Protein AF-A0A7J9VXC9-F1 (afdb_monomer_lite)

pLDDT: mean 78.79, std 15.92, range [21.78, 96.75]

Secondary structure (DSSP, 8-state):
---------------TT---HHHHHHHHHHHHTT--HHHHHHHHTS-HHHHHHHHTTSS-GGGS-HHHHHHHHHHHHHTT--HHHHHHHHHHHHHHHHHHHHH-PPPGGGTTT------SS---SS----HHHHHHHHHHHHHHHHHS-TTTSHHHHHHHHHHHTT---HHHHHHHHHHHHHHHHHHTT--SHHHHHHHHHHHHHHHHHT--HHHHHHHHHHS-SHHHHHHHHHHHHHHTTSS-S--SSSTHHHHS-GGGS--HHHHHHHHTT--TT-TTHHHHHHHHHHHHHH-TTHHHH-HHHHHHHHTTT-

Structure (mmCIF, N/CA/C/O backbone):
data_AF-A0A7J9VXC9-F1
#
_entry.id   AF-A0A7J9VXC9-F1
#
loop_
_atom_site.group_PDB
_atom_site.id
_atom_site.type_symbol
_atom_site.label_atom_id
_atom_site.label_alt_id
_atom_site.label_comp_id
_atom_site.label_asym_id
_atom_site.label_entity_id
_atom_site.label_seq_id
_atom_site.pdbx_PDB_ins_code
_atom_site.Cartn_x
_atom_site.Cartn_y
_atom_site.Cartn_z
_atom_site.occupancy
_atom_site.B_iso_or_equiv
_atom_site.auth_seq_id
_atom_site.auth_comp_id
_atom_site.auth_asym_id
_atom_site.auth_atom_id
_atom_site.pdbx_PDB_model_num
ATOM 1 N N . MET A 1 1 ? -21.809 47.691 8.721 1.00 35.91 1 MET A N 1
ATOM 2 C CA . MET A 1 1 ? -21.292 46.811 7.649 1.00 35.91 1 MET A CA 1
ATOM 3 C C . MET A 1 1 ? -20.543 45.670 8.315 1.00 35.91 1 MET A C 1
ATOM 5 O O . MET A 1 1 ? -19.487 45.902 8.884 1.00 35.91 1 MET A O 1
ATOM 9 N N . VAL A 1 2 ? -21.154 44.486 8.380 1.00 30.91 2 VAL A N 1
ATOM 10 C CA . VAL A 1 2 ? -20.629 43.333 9.128 1.00 30.91 2 VAL A CA 1
ATOM 11 C C . VAL A 1 2 ? -19.841 42.442 8.172 1.00 30.91 2 VAL A C 1
ATOM 13 O O . VAL A 1 2 ? -20.374 41.989 7.162 1.00 30.91 2 VAL A O 1
ATOM 16 N N . GLY A 1 3 ? -18.563 42.232 8.490 1.00 27.02 3 GLY A N 1
ATOM 17 C CA . GLY A 1 3 ? -17.642 41.385 7.741 1.00 27.02 3 GLY A CA 1
ATOM 18 C C . GLY A 1 3 ? -18.038 39.911 7.803 1.00 27.02 3 GLY A C 1
ATOM 19 O O . GLY A 1 3 ? -18.155 39.324 8.880 1.00 27.02 3 GLY A O 1
ATOM 20 N N . GLY A 1 4 ? -18.224 39.307 6.631 1.00 25.84 4 GLY A N 1
ATOM 21 C CA . GLY A 1 4 ? -18.454 37.876 6.486 1.00 25.84 4 GLY A CA 1
ATOM 22 C C . GLY A 1 4 ? -17.177 37.090 6.770 1.00 25.84 4 GLY A C 1
ATOM 23 O O . GLY A 1 4 ? -16.244 37.092 5.967 1.00 25.84 4 GLY A O 1
ATOM 24 N N . ARG A 1 5 ? -17.143 36.388 7.908 1.00 26.61 5 ARG A N 1
ATOM 25 C CA . ARG A 1 5 ? -16.144 35.353 8.201 1.00 26.61 5 ARG A CA 1
ATOM 26 C C . ARG A 1 5 ? -16.281 34.229 7.172 1.00 26.61 5 ARG A C 1
ATOM 28 O O . ARG A 1 5 ? -17.224 33.446 7.227 1.00 26.61 5 ARG A O 1
ATOM 35 N N . ARG A 1 6 ? -15.326 34.139 6.244 1.00 27.44 6 ARG A N 1
ATOM 36 C CA . ARG A 1 6 ? -15.117 32.945 5.418 1.00 27.44 6 ARG A CA 1
ATOM 37 C C . ARG A 1 6 ? -14.613 31.823 6.325 1.00 27.44 6 ARG A C 1
ATOM 39 O O . ARG A 1 6 ? -13.485 31.865 6.804 1.00 27.44 6 ARG A O 1
ATOM 46 N N . THR A 1 7 ? -15.460 30.836 6.579 1.00 24.72 7 THR A N 1
ATOM 47 C CA . THR A 1 7 ? -15.065 29.559 7.173 1.00 24.72 7 THR A CA 1
ATOM 48 C C . THR A 1 7 ? -14.138 28.817 6.202 1.00 24.72 7 THR A C 1
ATOM 50 O O . THR A 1 7 ? -14.499 28.645 5.035 1.00 24.72 7 THR A O 1
ATOM 53 N N . PRO A 1 8 ? -12.946 28.364 6.631 1.00 22.97 8 PRO A N 1
ATOM 54 C CA . PRO A 1 8 ? -12.087 27.560 5.779 1.00 22.97 8 PRO A CA 1
ATOM 55 C C . PRO A 1 8 ? -12.720 26.173 5.617 1.00 22.97 8 PRO A C 1
ATOM 57 O O . PRO A 1 8 ? -12.896 25.429 6.583 1.00 22.97 8 PRO A O 1
ATOM 60 N N . ARG A 1 9 ? -13.088 25.817 4.382 1.00 21.78 9 ARG A N 1
ATOM 61 C CA . ARG A 1 9 ? -13.409 24.432 4.022 1.00 21.78 9 ARG A CA 1
ATOM 62 C C . ARG A 1 9 ? -12.139 23.603 4.222 1.00 21.78 9 ARG A C 1
ATOM 64 O O . ARG A 1 9 ? -11.187 23.761 3.465 1.00 21.78 9 ARG A O 1
ATOM 71 N N . ARG A 1 10 ? -12.130 22.723 5.231 1.00 24.50 10 ARG A N 1
ATOM 72 C CA . ARG A 1 10 ? -11.155 21.626 5.335 1.00 24.50 10 ARG A CA 1
ATOM 73 C C . ARG A 1 10 ? -11.192 20.850 4.019 1.00 24.50 10 ARG A C 1
ATOM 75 O O . ARG A 1 10 ? -12.223 20.264 3.691 1.00 24.50 10 ARG A O 1
ATOM 82 N N . GLY A 1 11 ? -10.094 20.886 3.269 1.00 22.09 11 GLY A N 1
ATOM 83 C CA . GLY A 1 11 ? -9.906 20.050 2.092 1.00 22.09 11 GLY A CA 1
ATOM 84 C C . GLY A 1 11 ? -9.974 18.592 2.522 1.00 22.09 11 GLY A C 1
ATOM 85 O O . GLY A 1 11 ? -9.076 18.099 3.195 1.00 22.09 11 GLY A O 1
ATOM 86 N N . GLN A 1 12 ? -11.074 17.922 2.190 1.00 27.58 12 GLN A N 1
ATOM 87 C CA . GLN A 1 12 ? -11.138 16.470 2.226 1.00 27.58 12 GLN A CA 1
ATOM 88 C C . GLN A 1 12 ? -10.270 15.982 1.068 1.00 27.58 12 GLN A C 1
ATOM 90 O O . GLN A 1 12 ? -10.706 15.966 -0.083 1.00 27.58 12 GLN A O 1
ATOM 95 N N . SER A 1 13 ? -9.017 15.646 1.363 1.00 27.33 13 SER A N 1
ATOM 96 C CA . SER A 1 13 ? -8.205 14.794 0.505 1.00 27.33 13 SER A CA 1
ATOM 97 C C . SER A 1 13 ? -8.966 13.481 0.340 1.00 27.33 13 SER A C 1
ATOM 99 O O . SER A 1 13 ? -9.083 12.688 1.268 1.00 27.33 13 SER A O 1
ATOM 101 N N . SER A 1 14 ? -9.598 13.298 -0.819 1.00 28.42 14 SER A N 1
ATOM 102 C CA . SER A 1 14 ? -10.341 12.081 -1.132 1.00 28.42 14 SER A CA 1
ATOM 103 C C . SER A 1 14 ? -9.345 10.914 -1.190 1.00 28.42 14 SER A C 1
ATOM 105 O O . SER A 1 14 ? -8.475 10.923 -2.066 1.00 28.42 14 SER A O 1
ATOM 107 N N . PRO A 1 15 ? -9.421 9.916 -0.289 1.00 34.38 15 PRO A N 1
ATOM 108 C CA . PRO A 1 15 ? -8.483 8.805 -0.280 1.00 34.38 15 PRO A CA 1
ATOM 109 C C . PRO A 1 15 ? -8.937 7.794 -1.336 1.00 34.38 15 PRO A C 1
ATOM 111 O O . PRO A 1 15 ? -9.561 6.783 -1.034 1.00 34.38 15 PRO A O 1
ATOM 114 N N . ARG A 1 16 ? -8.678 8.082 -2.616 1.00 33.91 16 ARG A N 1
ATOM 115 C CA . ARG A 1 16 ? -9.171 7.289 -3.761 1.00 33.91 16 ARG A CA 1
ATOM 116 C C . ARG A 1 16 ? -8.550 5.886 -3.918 1.00 33.91 16 ARG A C 1
ATOM 118 O O . ARG A 1 16 ? -8.675 5.306 -4.988 1.00 33.91 16 ARG A O 1
ATOM 125 N N . CYS A 1 17 ? -7.892 5.314 -2.908 1.00 38.44 17 CYS A N 1
ATOM 126 C CA . CYS A 1 17 ? -7.308 3.965 -3.017 1.00 38.44 17 CYS A CA 1
ATOM 127 C C . CYS A 1 17 ? -6.955 3.329 -1.658 1.00 38.44 17 CYS A C 1
ATOM 129 O O . CYS A 1 17 ? -5.880 2.758 -1.493 1.00 38.44 17 CYS A O 1
ATOM 131 N N . LEU A 1 18 ? -7.824 3.466 -0.659 1.00 43.97 18 LEU A N 1
ATOM 132 C CA . LEU A 1 18 ? -7.649 2.847 0.658 1.00 43.97 18 LEU A CA 1
ATOM 133 C C . LEU A 1 18 ? -8.704 1.741 0.809 1.00 43.97 18 LEU A C 1
ATOM 135 O O . LEU A 1 18 ? -9.858 2.037 1.092 1.00 43.97 18 LEU A O 1
ATOM 139 N N . GLY A 1 19 ? -8.315 0.498 0.497 1.00 47.06 19 GLY A N 1
ATOM 140 C CA . GLY A 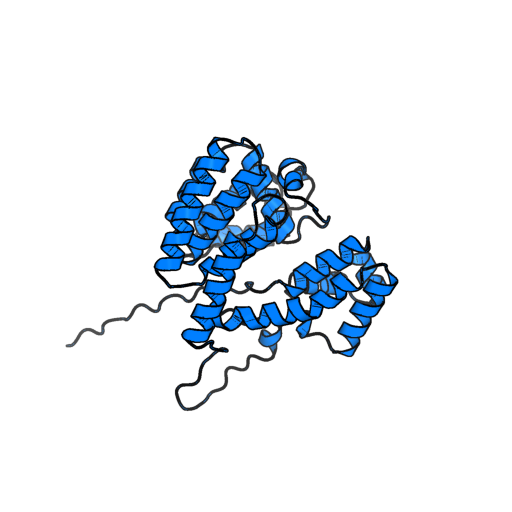1 19 ? -9.210 -0.671 0.398 1.00 47.06 19 GLY A CA 1
ATOM 141 C C . GLY A 1 19 ? -8.840 -1.594 -0.772 1.00 47.06 19 GLY A C 1
ATOM 142 O O . GLY A 1 19 ? 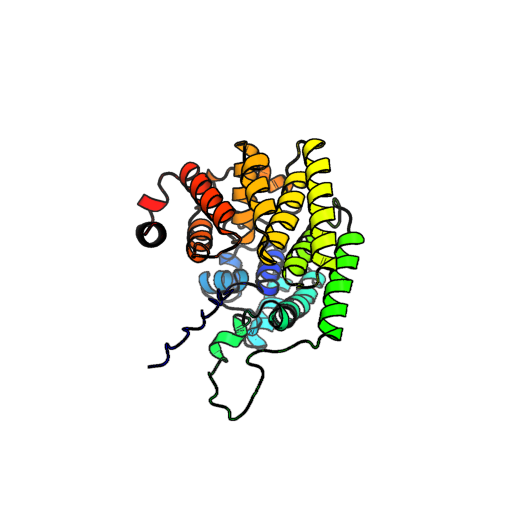-9.626 -1.770 -1.699 1.00 47.06 19 GLY A O 1
ATOM 143 N N . VAL A 1 20 ? -7.594 -2.086 -0.793 1.00 61.16 20 VAL A N 1
ATOM 144 C CA . VAL A 1 20 ? -7.038 -2.960 -1.854 1.00 61.16 20 VAL A CA 1
ATOM 145 C C . VAL A 1 20 ? -6.822 -4.378 -1.306 1.00 61.16 20 VAL A C 1
ATOM 147 O O . VAL A 1 20 ? -5.889 -5.067 -1.696 1.00 61.16 20 VAL A O 1
ATOM 150 N N . ILE A 1 21 ? -7.628 -4.818 -0.337 1.00 73.75 21 ILE A N 1
ATOM 151 C CA . ILE A 1 21 ? -7.390 -6.092 0.353 1.00 73.75 21 ILE A CA 1
ATOM 152 C C . ILE A 1 21 ? -7.759 -7.246 -0.582 1.00 73.75 21 ILE A C 1
ATOM 154 O O . ILE A 1 21 ? -6.957 -8.159 -0.775 1.00 73.75 21 ILE A O 1
ATOM 158 N N . SER A 1 22 ? -8.923 -7.172 -1.238 1.00 78.94 22 SER A N 1
ATOM 159 C CA . SER A 1 22 ? -9.372 -8.211 -2.177 1.00 78.94 22 SER A CA 1
ATOM 160 C C . SER A 1 22 ? -8.520 -8.299 -3.445 1.00 78.94 22 SER A C 1
ATOM 162 O O . SER A 1 22 ? -8.138 -9.396 -3.850 1.00 78.94 22 SER A O 1
ATOM 164 N N . GLY A 1 23 ? -8.171 -7.157 -4.047 1.00 77.62 23 GLY A N 1
ATOM 165 C CA . GLY A 1 23 ? -7.312 -7.102 -5.234 1.00 77.62 23 GLY A CA 1
ATOM 166 C C . GLY A 1 23 ? -5.906 -7.640 -4.961 1.00 77.62 23 GLY A C 1
ATOM 167 O O . GLY A 1 23 ? -5.394 -8.461 -5.722 1.00 77.62 23 GLY A O 1
ATOM 168 N N . PHE A 1 24 ? -5.313 -7.255 -3.827 1.00 75.00 24 PHE A N 1
ATOM 169 C CA . PHE A 1 24 ? -4.002 -7.759 -3.428 1.00 75.00 24 PHE A CA 1
ATOM 170 C C . PHE A 1 24 ? -4.032 -9.259 -3.117 1.00 75.00 24 PHE A C 1
ATOM 172 O O . PHE A 1 24 ? -3.151 -9.988 -3.564 1.00 75.00 24 PHE A O 1
ATOM 179 N N . LEU A 1 25 ? -5.057 -9.751 -2.415 1.00 81.81 25 LEU A N 1
ATOM 180 C CA . LEU A 1 25 ? -5.172 -11.183 -2.146 1.00 81.81 25 LEU A CA 1
ATOM 181 C C . LEU A 1 25 ? -5.349 -11.993 -3.438 1.00 81.81 25 LEU A C 1
ATOM 183 O O . LEU A 1 25 ? -4.715 -13.034 -3.583 1.00 81.81 25 LEU A O 1
ATOM 187 N N . LEU A 1 26 ? -6.130 -11.508 -4.409 1.00 84.62 26 LEU A N 1
ATOM 188 C CA . LEU A 1 26 ? -6.210 -12.151 -5.723 1.00 84.62 26 LEU A CA 1
ATOM 189 C C . LEU A 1 26 ? -4.840 -12.236 -6.403 1.00 84.62 26 LEU A C 1
ATOM 191 O O . LEU A 1 26 ? -4.498 -13.296 -6.925 1.00 84.62 26 LEU A O 1
ATOM 195 N N . LYS A 1 27 ? -4.054 -11.152 -6.372 1.00 80.75 27 LYS A N 1
ATOM 196 C CA . LYS A 1 27 ? -2.686 -11.151 -6.905 1.00 80.75 27 LYS A CA 1
ATOM 197 C C . LYS A 1 27 ? -1.861 -12.275 -6.269 1.00 80.75 27 LYS A C 1
ATOM 199 O O . LYS A 1 27 ? -1.273 -13.078 -6.989 1.00 80.75 27 LYS A O 1
ATOM 204 N N . LEU A 1 28 ? -1.892 -12.383 -4.938 1.00 78.19 28 LEU A N 1
ATOM 205 C CA . LEU A 1 28 ? -1.165 -13.422 -4.201 1.00 78.19 28 LEU A CA 1
ATOM 206 C C . LEU A 1 28 ? -1.629 -14.839 -4.560 1.00 78.19 28 LEU A C 1
ATOM 208 O O . LEU A 1 28 ? -0.795 -15.718 -4.749 1.00 78.19 28 LEU A O 1
ATOM 212 N N . ILE A 1 29 ? -2.942 -15.063 -4.680 1.00 84.00 29 ILE A N 1
ATOM 213 C CA . ILE A 1 29 ? -3.511 -16.365 -5.060 1.00 84.00 29 ILE A CA 1
ATOM 214 C C . ILE A 1 29 ? -3.103 -16.747 -6.488 1.00 84.00 29 ILE A C 1
ATOM 216 O O . ILE A 1 29 ? -2.757 -17.897 -6.750 1.00 84.00 29 ILE A O 1
ATOM 220 N N . ARG A 1 30 ? -3.144 -15.795 -7.430 1.00 90.31 30 ARG A N 1
ATOM 221 C CA . ARG A 1 30 ? -2.723 -16.036 -8.816 1.00 90.31 30 ARG A CA 1
ATOM 222 C C . ARG A 1 30 ? -1.254 -16.440 -8.862 1.00 90.31 30 ARG A C 1
ATOM 224 O O . ARG A 1 30 ? -0.894 -17.404 -9.533 1.00 90.31 30 ARG A O 1
ATOM 231 N N . GLU A 1 31 ? -0.404 -15.674 -8.195 1.00 81.00 31 GLU A N 1
ATOM 232 C CA . GLU A 1 31 ? 1.035 -15.884 -8.275 1.00 81.00 31 GLU A CA 1
ATOM 233 C C . GLU A 1 31 ? 1.480 -17.140 -7.515 1.00 81.00 31 GLU A C 1
ATOM 235 O O . GLU A 1 31 ? 2.388 -17.826 -7.982 1.00 81.00 31 GLU A O 1
ATOM 240 N N . SER A 1 32 ? 0.815 -17.510 -6.412 1.00 79.12 32 SER A N 1
ATOM 241 C CA . SER A 1 32 ? 1.070 -18.790 -5.733 1.00 79.12 32 SER A CA 1
ATOM 242 C C . SER A 1 32 ? 0.680 -20.000 -6.587 1.00 79.12 32 SER A C 1
ATOM 244 O O . SER A 1 32 ? 1.313 -21.047 -6.486 1.00 79.12 32 SER A O 1
ATOM 246 N N . ALA A 1 33 ? -0.288 -19.835 -7.494 1.00 85.38 33 ALA A N 1
ATOM 247 C CA . ALA A 1 33 ? -0.623 -20.810 -8.531 1.00 85.38 33 ALA A CA 1
ATOM 248 C C . ALA A 1 33 ? 0.346 -20.786 -9.738 1.00 85.38 33 ALA A C 1
ATOM 250 O O . ALA A 1 33 ? 0.105 -21.456 -10.741 1.00 85.38 33 ALA A O 1
ATOM 251 N N . GLY A 1 34 ? 1.426 -19.993 -9.693 1.00 79.44 34 GLY A N 1
ATOM 252 C CA . GLY A 1 34 ? 2.415 -19.893 -10.772 1.00 79.44 34 GLY A CA 1
ATOM 253 C C . GLY A 1 34 ? 1.902 -19.206 -12.044 1.00 79.44 34 GLY A C 1
ATOM 254 O O . GLY A 1 34 ? 2.504 -19.343 -13.109 1.00 79.44 34 GLY A O 1
ATOM 255 N N . LEU A 1 35 ? 0.785 -18.478 -11.966 1.00 82.69 35 LEU A N 1
ATOM 256 C CA . LEU A 1 35 ? 0.170 -17.827 -13.120 1.00 82.69 35 LEU A CA 1
ATOM 257 C C . LEU A 1 35 ? 0.671 -16.392 -13.294 1.00 82.69 35 LEU A C 1
ATOM 259 O O . LEU A 1 35 ? 0.701 -15.609 -12.347 1.00 82.69 35 LEU A O 1
ATOM 263 N N . THR A 1 36 ? 0.947 -15.991 -14.534 1.00 81.56 36 THR A N 1
ATOM 264 C CA . THR A 1 36 ? 1.096 -14.571 -14.896 1.00 81.56 36 THR A CA 1
ATOM 265 C C . THR A 1 36 ? -0.275 -13.921 -15.106 1.00 81.56 36 THR A C 1
ATOM 267 O O . THR A 1 36 ? -1.270 -14.615 -15.335 1.00 81.56 36 THR A O 1
ATOM 270 N N . GLN A 1 37 ? -0.350 -12.582 -15.085 1.00 76.44 37 GLN A N 1
ATOM 271 C CA . GLN A 1 37 ? -1.589 -11.866 -15.436 1.00 76.44 37 GLN A CA 1
ATOM 272 C C . GLN A 1 37 ? -2.086 -12.256 -16.837 1.00 76.44 37 GLN A C 1
ATOM 274 O O . GLN A 1 37 ? -3.278 -12.483 -17.018 1.00 76.44 37 GLN A O 1
ATOM 279 N N . ALA A 1 38 ? -1.171 -12.393 -17.806 1.00 74.88 38 ALA A N 1
ATOM 280 C CA . ALA A 1 38 ? -1.492 -12.803 -19.172 1.00 74.88 38 ALA A CA 1
ATOM 281 C C . ALA A 1 38 ? -2.062 -14.225 -19.236 1.00 74.88 38 ALA A C 1
ATOM 283 O O . ALA A 1 38 ? -3.047 -14.465 -19.928 1.00 74.88 38 ALA A O 1
ATOM 284 N N . ARG A 1 39 ? -1.489 -15.158 -18.466 1.00 82.81 39 ARG A N 1
ATOM 285 C CA . ARG A 1 39 ? -1.952 -16.546 -18.448 1.00 82.81 39 ARG A CA 1
ATOM 286 C C . ARG A 1 39 ? -3.323 -16.682 -17.790 1.00 82.81 39 ARG A C 1
ATOM 288 O O . ARG A 1 39 ? -4.183 -17.378 -18.315 1.00 82.81 39 ARG A O 1
ATOM 295 N N . LEU A 1 40 ? -3.559 -15.984 -16.677 1.00 87.25 40 LEU A N 1
ATOM 296 C CA . LEU A 1 40 ? -4.882 -15.959 -16.048 1.00 87.25 40 LEU A CA 1
ATOM 297 C C . LEU A 1 40 ? -5.930 -15.299 -16.962 1.00 87.25 40 LEU A C 1
ATOM 299 O O . LEU A 1 40 ? -7.062 -15.773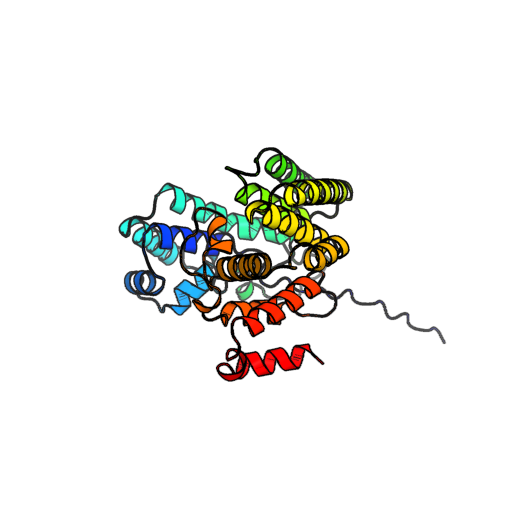 -17.034 1.00 87.25 40 LEU A O 1
ATOM 303 N N . ALA A 1 41 ? -5.550 -14.237 -17.676 1.00 83.88 41 ALA A N 1
ATOM 304 C CA . ALA A 1 41 ? -6.412 -13.565 -18.645 1.00 83.88 41 ALA A CA 1
ATOM 305 C C . ALA A 1 41 ? -6.839 -14.507 -19.785 1.00 83.88 41 ALA A C 1
ATOM 307 O O . ALA A 1 41 ? -8.019 -14.557 -20.115 1.00 83.88 41 ALA A O 1
ATOM 308 N N . GLU A 1 42 ? -5.911 -15.317 -20.306 1.00 89.50 42 GLU A N 1
ATOM 309 C CA . GLU A 1 42 ? -6.184 -16.358 -21.307 1.00 89.50 42 GLU A CA 1
ATOM 310 C C . GLU A 1 42 ? -7.171 -17.416 -20.785 1.00 89.50 42 GLU A C 1
ATOM 312 O O . GLU A 1 42 ? -8.164 -17.711 -21.445 1.00 89.50 42 GLU A O 1
ATOM 317 N N . HIS A 1 43 ? -6.968 -17.934 -19.567 1.00 91.56 43 HIS A N 1
ATOM 318 C CA . HIS A 1 43 ? -7.889 -18.901 -18.946 1.00 91.56 43 HIS A CA 1
ATOM 319 C C . HIS A 1 43 ? -9.300 -18.334 -18.717 1.00 91.56 43 HIS A C 1
ATOM 321 O O . HIS A 1 43 ? -10.299 -19.061 -18.747 1.00 91.56 43 HIS A O 1
ATOM 327 N N . LEU A 1 44 ? -9.393 -17.025 -18.484 1.00 90.38 44 LEU A N 1
ATOM 328 C CA . LEU A 1 44 ? -10.648 -16.322 -18.251 1.00 90.38 44 LEU A CA 1
ATOM 329 C C . LEU A 1 44 ? -11.228 -15.670 -19.506 1.00 90.38 44 LEU A C 1
ATOM 331 O O . LEU A 1 44 ? -12.329 -15.132 -19.421 1.00 90.38 44 LEU A O 1
ATOM 335 N N . ASP A 1 45 ? -10.580 -15.777 -20.665 1.00 90.88 45 ASP A N 1
ATOM 336 C CA . ASP A 1 45 ? -11.008 -15.117 -21.906 1.00 90.88 45 ASP A CA 1
ATOM 337 C C . ASP A 1 45 ? -11.325 -13.620 -21.688 1.00 90.88 45 ASP A C 1
ATOM 339 O O . ASP A 1 45 ? -12.398 -13.115 -22.018 1.00 90.88 45 ASP A O 1
ATOM 343 N N . VAL A 1 46 ? -10.407 -12.917 -21.017 1.00 88.31 46 VAL A N 1
ATOM 344 C CA . VAL A 1 46 ? -10.494 -11.472 -20.753 1.00 88.31 46 VAL A CA 1
ATOM 345 C C . VAL A 1 46 ? -9.198 -10.778 -21.150 1.00 88.31 46 VAL A C 1
ATOM 347 O O . VAL A 1 46 ? -8.149 -11.398 -21.276 1.00 88.31 46 VAL A O 1
ATOM 350 N N . ASP A 1 47 ? -9.248 -9.457 -21.303 1.00 77.50 47 ASP A N 1
ATOM 351 C CA . ASP A 1 47 ? -8.045 -8.657 -21.536 1.00 77.50 47 ASP A CA 1
ATOM 352 C C . ASP A 1 47 ? -7.131 -8.615 -20.292 1.00 77.50 47 ASP A C 1
ATOM 354 O O . ASP A 1 47 ? -7.615 -8.528 -19.159 1.00 77.50 47 ASP A O 1
ATOM 358 N N . VAL A 1 48 ? -5.807 -8.599 -20.485 1.00 71.56 48 VAL A N 1
ATOM 359 C CA . VAL A 1 48 ? -4.811 -8.545 -19.392 1.00 71.56 48 VAL A CA 1
ATOM 360 C C . VAL A 1 48 ? -5.004 -7.317 -18.492 1.00 71.56 48 VAL A C 1
ATOM 362 O O . VAL A 1 48 ? -4.854 -7.410 -17.271 1.00 71.56 48 VAL A O 1
ATOM 365 N N . ALA A 1 49 ? -5.421 -6.176 -19.050 1.00 62.25 49 ALA A N 1
ATOM 366 C CA . ALA A 1 49 ? -5.727 -4.971 -18.281 1.00 62.25 49 ALA A CA 1
ATOM 367 C C . ALA A 1 49 ? -6.944 -5.154 -17.357 1.00 62.25 49 ALA A C 1
ATOM 369 O O . ALA A 1 49 ? -7.101 -4.405 -16.388 1.00 62.25 49 ALA A O 1
ATOM 370 N N . THR A 1 50 ? -7.798 -6.149 -17.617 1.00 73.94 50 THR A N 1
ATOM 371 C CA . THR A 1 50 ? -8.901 -6.527 -16.726 1.00 73.94 50 THR A CA 1
ATOM 372 C C . THR A 1 50 ? -8.368 -7.184 -15.460 1.00 73.94 50 THR A C 1
ATOM 374 O O . THR A 1 50 ? -8.686 -6.701 -14.375 1.00 73.94 50 THR A O 1
ATOM 377 N N . ILE A 1 51 ? -7.486 -8.183 -15.587 1.00 75.50 51 ILE A N 1
ATOM 378 C CA . ILE A 1 51 ? -6.808 -8.826 -14.447 1.00 75.50 51 ILE A CA 1
ATOM 379 C C . ILE A 1 51 ? -6.000 -7.798 -13.657 1.00 75.50 51 ILE A C 1
ATOM 381 O O . ILE A 1 51 ? -6.135 -7.683 -12.441 1.00 75.50 51 ILE A O 1
ATOM 385 N N . GLN A 1 52 ? -5.231 -6.968 -14.361 1.00 63.25 52 GLN A N 1
ATOM 386 C CA . GLN A 1 52 ? -4.477 -5.886 -13.738 1.00 63.25 52 GLN A CA 1
ATOM 387 C C . GLN A 1 52 ? -5.399 -4.897 -13.008 1.00 63.25 52 GLN A C 1
ATOM 389 O O . GLN A 1 52 ? -5.058 -4.400 -11.938 1.00 63.25 52 GLN A O 1
ATOM 394 N N . GLY A 1 53 ? -6.562 -4.590 -13.587 1.00 63.91 53 GLY A N 1
ATOM 395 C CA . GLY A 1 53 ? -7.571 -3.742 -12.967 1.00 63.91 53 GLY A CA 1
ATOM 396 C C . GLY A 1 53 ? -8.130 -4.343 -11.679 1.00 63.91 53 GLY A C 1
ATOM 397 O O . GLY A 1 53 ? -8.332 -3.598 -10.720 1.00 63.91 53 GLY A O 1
ATOM 398 N N . TRP A 1 54 ? -8.347 -5.658 -11.650 1.00 79.12 54 TRP A N 1
ATOM 399 C CA . TRP A 1 54 ? -8.798 -6.390 -10.468 1.00 79.12 54 TRP A CA 1
ATOM 400 C C . TRP A 1 54 ? -7.759 -6.376 -9.353 1.00 79.12 54 TRP A C 1
ATOM 402 O O . TRP A 1 54 ? -8.063 -5.978 -8.232 1.00 79.12 54 TRP A O 1
ATOM 412 N N . GLU A 1 55 ? -6.516 -6.716 -9.674 1.00 74.38 55 GLU A N 1
ATOM 413 C CA . GLU A 1 55 ? -5.435 -6.819 -8.690 1.00 74.38 55 GLU A CA 1
ATOM 414 C C . GLU A 1 55 ? -5.024 -5.477 -8.095 1.00 74.38 55 GLU A C 1
ATOM 416 O O . GLU A 1 55 ? -4.666 -5.386 -6.924 1.00 74.38 55 GLU A O 1
ATOM 421 N N . SER A 1 56 ? -5.116 -4.407 -8.885 1.00 58.28 56 SER A N 1
ATOM 422 C CA . SER A 1 56 ? -4.841 -3.053 -8.412 1.00 58.28 56 SER A CA 1
ATOM 423 C C . SER A 1 56 ? -6.065 -2.372 -7.785 1.00 58.28 56 SER A C 1
ATOM 425 O O . SER A 1 56 ? -6.025 -1.161 -7.564 1.00 58.28 56 SER A O 1
ATOM 427 N N . SER A 1 57 ? -7.191 -3.082 -7.635 1.00 62.00 57 SER A N 1
ATOM 428 C CA . SER A 1 57 ? -8.504 -2.548 -7.231 1.00 62.00 57 SER A CA 1
ATOM 429 C C . SER A 1 57 ? -9.006 -1.343 -8.048 1.00 62.00 57 SER A C 1
ATOM 431 O O . SER A 1 57 ? -9.873 -0.596 -7.597 1.00 62.00 57 SER A O 1
ATOM 433 N N . ARG A 1 58 ? -8.522 -1.157 -9.288 1.00 58.50 58 ARG A N 1
ATOM 434 C CA . ARG A 1 58 ? -9.106 -0.193 -10.246 1.00 58.50 58 ARG A CA 1
ATOM 435 C C . ARG A 1 58 ? -10.447 -0.687 -10.797 1.00 58.50 58 ARG A C 1
ATOM 437 O O . ARG A 1 58 ? -11.257 0.116 -11.247 1.00 58.50 58 ARG A O 1
ATOM 444 N N . ARG A 1 59 ? -10.662 -2.004 -10.773 1.00 67.81 59 ARG A N 1
ATOM 445 C CA . ARG A 1 59 ? -11.901 -2.713 -11.107 1.00 67.81 59 ARG A CA 1
ATOM 446 C C . ARG A 1 59 ? -12.155 -3.748 -10.005 1.00 67.81 59 ARG A C 1
ATOM 448 O O . ARG A 1 59 ? -11.643 -4.848 -10.101 1.00 67.81 59 ARG A O 1
ATOM 455 N N . PRO A 1 60 ? -12.836 -3.425 -8.908 1.00 69.94 60 PRO A N 1
ATOM 456 C CA . PRO A 1 60 ? -12.844 -4.338 -7.762 1.00 69.94 60 PRO A CA 1
ATOM 457 C C . PRO A 1 60 ? -13.591 -5.645 -8.016 1.00 69.94 60 PRO A C 1
ATOM 459 O O . PRO A 1 60 ? -14.550 -5.688 -8.785 1.00 69.94 60 PRO A O 1
ATOM 462 N N . LEU A 1 61 ? -13.192 -6.701 -7.304 1.00 72.50 61 LEU A N 1
ATOM 463 C CA . LEU A 1 61 ? -13.755 -8.046 -7.468 1.00 72.50 61 LEU A CA 1
ATOM 464 C C . LEU A 1 61 ? -15.224 -8.160 -7.071 1.00 72.50 61 LEU A C 1
ATOM 466 O O . LEU A 1 61 ? -15.954 -8.980 -7.611 1.00 72.50 61 LEU A O 1
ATOM 470 N N . THR A 1 62 ? -15.684 -7.291 -6.183 1.00 66.75 62 THR A N 1
ATOM 471 C CA . THR A 1 62 ? -17.100 -7.154 -5.819 1.00 66.75 62 THR A CA 1
ATOM 472 C C . THR A 1 62 ? -17.970 -6.569 -6.927 1.00 66.75 62 THR A C 1
ATOM 474 O O . THR A 1 62 ? -19.190 -6.664 -6.840 1.00 66.75 62 THR A O 1
ATOM 477 N N . SER A 1 63 ? -17.379 -5.953 -7.956 1.00 65.69 63 SER A N 1
ATOM 478 C CA . SER A 1 63 ? -18.112 -5.502 -9.144 1.00 65.69 63 SER A CA 1
ATOM 479 C C . SER A 1 63 ? -18.321 -6.612 -10.175 1.00 65.69 63 SER A C 1
ATOM 481 O O . SER A 1 63 ? -19.031 -6.383 -11.153 1.00 65.69 63 SER A O 1
ATOM 483 N N . LEU A 1 64 ? -17.709 -7.784 -9.981 1.00 73.12 64 LEU A N 1
ATOM 484 C CA . LEU A 1 64 ? -17.927 -8.941 -10.841 1.00 73.12 64 LEU A CA 1
ATOM 485 C C . LEU A 1 64 ? -19.333 -9.489 -10.664 1.00 73.12 64 LEU A C 1
ATOM 487 O O . LEU A 1 64 ? -19.889 -9.487 -9.562 1.00 73.12 64 LEU A O 1
ATOM 491 N N . GLN A 1 65 ? -19.892 -10.030 -11.744 1.00 75.25 65 GLN A N 1
ATOM 492 C CA . GLN A 1 65 ? -21.065 -10.876 -11.591 1.00 75.25 65 GLN A CA 1
ATOM 493 C C . GLN A 1 65 ? -20.703 -12.098 -10.741 1.00 75.25 65 GLN A C 1
ATOM 495 O O . GLN A 1 65 ? -19.587 -12.614 -10.814 1.00 75.25 65 GLN A O 1
ATOM 500 N N . ALA A 1 66 ? -21.659 -12.609 -9.962 1.00 73.44 66 ALA A N 1
ATOM 501 C CA . ALA A 1 66 ? -21.430 -13.795 -9.135 1.00 73.44 66 ALA A CA 1
ATOM 502 C C . ALA A 1 66 ? -20.915 -14.987 -9.968 1.00 73.44 66 ALA A C 1
ATOM 504 O O . ALA A 1 66 ? -20.045 -15.730 -9.521 1.00 73.44 66 ALA A O 1
ATOM 505 N N . SER A 1 67 ? -21.394 -15.126 -11.207 1.00 76.94 67 SER A N 1
ATOM 506 C CA . SER A 1 67 ? -20.920 -16.120 -12.175 1.00 76.94 67 SER A CA 1
ATOM 507 C C . SER A 1 67 ? -19.454 -15.922 -12.574 1.00 76.94 67 SER A C 1
ATOM 509 O O . SER A 1 67 ? -18.708 -16.896 -12.650 1.00 76.94 67 SER A O 1
ATOM 511 N N . GLU A 1 68 ? -19.015 -14.682 -12.792 1.00 81.75 68 GLU A N 1
ATOM 512 C CA . GLU A 1 68 ? -17.622 -14.347 -13.111 1.00 81.75 68 GLU A CA 1
ATOM 513 C C . GLU A 1 68 ? -16.699 -14.587 -11.915 1.00 81.75 68 GLU A C 1
ATOM 515 O O . GLU A 1 68 ? -15.605 -15.116 -12.091 1.00 81.75 68 GLU A O 1
ATOM 520 N N . LEU A 1 69 ? -17.151 -14.277 -10.695 1.00 84.62 69 LEU A N 1
ATOM 521 C CA . LEU A 1 69 ? -16.397 -14.561 -9.473 1.00 84.62 69 LEU A CA 1
ATOM 522 C C . LEU A 1 69 ? -16.255 -16.073 -9.236 1.00 84.62 69 LEU A C 1
ATOM 524 O O . LEU A 1 69 ? -15.167 -16.549 -8.913 1.00 84.62 69 LEU A O 1
ATOM 528 N N . VAL A 1 70 ? -17.319 -16.853 -9.454 1.00 86.38 70 VAL A N 1
ATOM 529 C CA . VAL A 1 70 ? -17.261 -18.325 -9.404 1.00 86.38 70 VAL A CA 1
ATOM 530 C C . VAL A 1 70 ? -16.321 -18.870 -10.480 1.00 86.38 70 VAL A C 1
ATOM 532 O O . VAL A 1 70 ? -15.514 -19.754 -10.193 1.00 86.38 70 VAL A O 1
ATOM 535 N N . ARG A 1 71 ? -16.369 -18.322 -11.700 1.00 89.25 71 ARG A N 1
ATOM 536 C CA . ARG A 1 71 ? -15.467 -18.709 -12.792 1.00 89.25 71 ARG A CA 1
ATOM 537 C C . ARG A 1 71 ? -14.009 -18.396 -12.456 1.00 89.25 71 ARG A C 1
ATOM 539 O O . ARG A 1 71 ? -13.167 -19.272 -12.625 1.00 89.25 71 ARG A O 1
ATOM 546 N N . LEU A 1 72 ? -13.724 -17.208 -11.921 1.00 90.25 72 LEU A N 1
ATOM 547 C CA . LEU A 1 72 ? -12.403 -16.817 -11.424 1.00 90.25 72 LEU A CA 1
ATOM 548 C C . LEU A 1 72 ? -11.889 -17.814 -10.380 1.00 90.25 72 LEU A C 1
ATOM 550 O O . LEU A 1 72 ? -10.798 -18.355 -10.536 1.00 90.25 72 LEU A O 1
ATOM 554 N N . ARG A 1 73 ? -12.695 -18.117 -9.354 1.00 90.50 73 ARG A N 1
ATOM 555 C CA . ARG A 1 73 ? -12.329 -19.081 -8.303 1.00 90.50 73 ARG A CA 1
ATOM 556 C C . ARG A 1 73 ? -12.086 -20.480 -8.860 1.00 90.50 73 ARG A C 1
ATOM 558 O O . ARG A 1 73 ? -11.108 -21.117 -8.487 1.00 90.50 73 ARG A O 1
ATOM 565 N N . SER A 1 74 ? -12.950 -20.946 -9.761 1.00 90.69 74 SER A N 1
ATOM 566 C CA . SER A 1 74 ? -12.807 -22.261 -10.388 1.00 90.69 74 SER A CA 1
ATOM 567 C C . SER A 1 74 ? -11.544 -22.350 -11.238 1.00 90.69 74 SER A C 1
ATOM 569 O O . SER A 1 74 ? -10.886 -23.384 -11.205 1.00 90.69 74 SER A O 1
ATOM 571 N N . GLN A 1 75 ? -11.198 -21.300 -11.990 1.00 92.88 75 GLN A N 1
ATOM 572 C CA . GLN A 1 75 ? -9.977 -21.285 -12.798 1.00 92.88 75 GLN A CA 1
ATOM 573 C C . GLN A 1 75 ? -8.729 -21.251 -11.918 1.00 92.88 75 GLN A C 1
ATOM 575 O O . GLN A 1 75 ? -7.826 -22.052 -12.121 1.00 92.88 75 GLN A O 1
ATOM 580 N N . LEU A 1 76 ? -8.702 -20.408 -10.883 1.00 91.56 76 LEU A N 1
ATOM 581 C CA . LEU A 1 76 ? -7.589 -20.381 -9.931 1.00 91.56 76 LEU A CA 1
ATOM 582 C C . LEU A 1 76 ? -7.385 -21.749 -9.267 1.00 91.56 76 LEU A C 1
ATOM 584 O O . LEU A 1 76 ? -6.259 -22.234 -9.214 1.00 91.56 76 LEU A O 1
ATOM 588 N N . LEU A 1 77 ? -8.467 -22.403 -8.832 1.00 91.75 77 LEU A N 1
ATOM 589 C CA . LEU A 1 77 ? -8.402 -23.748 -8.257 1.00 91.75 77 LEU A CA 1
ATOM 590 C C . LEU A 1 77 ? -7.876 -24.784 -9.268 1.00 91.75 77 LEU A C 1
ATOM 592 O O . LEU A 1 77 ? -7.039 -25.609 -8.918 1.00 91.75 77 LEU A O 1
ATOM 596 N N . GLN A 1 78 ? -8.329 -24.728 -10.525 1.00 92.06 78 GLN A N 1
ATOM 597 C CA . GLN A 1 78 ? -7.850 -25.612 -11.599 1.00 92.06 78 GLN A CA 1
ATOM 598 C C . GLN A 1 78 ? -6.369 -25.396 -11.928 1.00 92.06 78 GLN A C 1
ATOM 600 O O . GLN A 1 78 ? -5.680 -26.343 -12.298 1.00 92.06 78 GLN A O 1
ATOM 605 N N . CYS A 1 79 ? -5.871 -24.174 -11.759 1.00 90.44 79 CYS A N 1
ATOM 606 C CA . CYS A 1 79 ? -4.466 -23.829 -11.941 1.00 90.44 79 CYS A CA 1
ATOM 607 C C . CYS A 1 79 ? -3.596 -24.101 -10.702 1.00 90.44 79 CYS A C 1
ATOM 609 O O . CYS A 1 79 ? -2.411 -23.788 -10.729 1.00 90.44 79 CYS A O 1
ATOM 611 N N . GLY A 1 80 ? -4.148 -24.691 -9.635 1.00 89.25 80 GLY A N 1
ATOM 612 C CA . GLY A 1 80 ? -3.384 -25.105 -8.456 1.00 89.25 80 GLY A CA 1
ATOM 613 C C . GLY A 1 80 ? -3.358 -24.101 -7.303 1.00 89.25 80 GLY A C 1
ATOM 614 O O . GLY A 1 80 ? -2.553 -24.262 -6.391 1.00 89.25 80 GLY A O 1
ATOM 615 N N . ALA A 1 81 ? -4.227 -23.085 -7.302 1.00 88.62 81 ALA A N 1
ATOM 616 C CA . ALA A 1 81 ? -4.389 -22.217 -6.138 1.00 88.62 81 ALA A CA 1
ATOM 617 C C . ALA A 1 81 ? -4.900 -23.001 -4.918 1.00 88.62 81 ALA A C 1
ATOM 619 O O . ALA A 1 81 ? -5.824 -23.813 -5.028 1.00 88.62 81 ALA A O 1
ATOM 620 N N . GLU A 1 82 ? -4.357 -22.710 -3.733 1.00 84.94 82 GLU A N 1
ATOM 621 C CA . GLU A 1 82 ? -4.788 -23.388 -2.512 1.00 84.94 82 GLU A CA 1
ATOM 622 C C . GLU A 1 82 ? -6.239 -23.035 -2.118 1.00 84.94 82 GLU A C 1
ATOM 624 O O . GLU A 1 82 ? -6.598 -21.851 -2.054 1.00 84.94 82 GLU A O 1
ATOM 629 N N . PRO A 1 83 ? -7.078 -24.029 -1.756 1.00 82.25 83 PRO A N 1
ATOM 630 C CA . PRO A 1 83 ? -8.465 -23.798 -1.347 1.00 82.25 83 PRO A CA 1
ATOM 631 C C . PRO A 1 83 ? -8.624 -22.837 -0.162 1.00 82.25 83 PRO A C 1
ATOM 633 O O . PRO A 1 83 ? -9.579 -22.062 -0.126 1.00 82.25 83 PRO A O 1
ATOM 636 N N . ILE A 1 84 ? -7.687 -22.860 0.794 1.00 77.38 84 ILE A N 1
ATOM 637 C CA . ILE A 1 84 ? -7.706 -21.973 1.969 1.00 77.38 84 ILE A CA 1
ATOM 638 C C . ILE A 1 84 ? -7.498 -20.516 1.543 1.00 77.38 84 ILE A C 1
ATOM 640 O O . ILE A 1 84 ? -8.226 -19.633 1.995 1.00 77.38 84 ILE A O 1
ATOM 644 N N . ALA A 1 85 ? -6.566 -20.263 0.621 1.00 77.44 85 ALA A N 1
ATOM 645 C CA . ALA A 1 85 ? -6.312 -18.924 0.102 1.00 77.44 85 ALA A CA 1
ATOM 646 C C . ALA A 1 85 ? -7.533 -18.381 -0.664 1.00 77.44 85 ALA A C 1
ATOM 648 O O . ALA A 1 85 ? -7.911 -17.224 -0.490 1.00 77.44 85 ALA A O 1
ATOM 649 N N . LEU A 1 86 ? -8.216 -19.240 -1.433 1.00 82.12 86 LEU A N 1
ATOM 650 C CA . LEU A 1 86 ? -9.480 -18.899 -2.098 1.00 82.12 86 LEU A CA 1
ATOM 651 C C . LEU A 1 86 ? -10.617 -18.604 -1.109 1.00 82.12 86 LEU A C 1
ATOM 653 O O . LEU A 1 86 ? -11.452 -17.747 -1.392 1.00 82.12 86 LEU A O 1
ATOM 657 N N . GLY A 1 87 ? -10.655 -19.286 0.040 1.00 81.50 87 GLY A N 1
ATOM 658 C CA . GLY A 1 87 ? -11.590 -18.988 1.131 1.00 81.50 87 GLY A CA 1
ATOM 659 C C . GLY A 1 87 ? -11.425 -17.567 1.676 1.00 81.50 87 GLY A C 1
ATOM 660 O O . GLY A 1 87 ? -12.416 -16.881 1.903 1.00 81.50 87 GLY A O 1
ATOM 661 N N . GLY A 1 88 ? -10.183 -17.085 1.773 1.00 81.69 88 GLY A N 1
ATOM 662 C CA . GLY A 1 88 ? -9.882 -15.727 2.230 1.00 81.69 88 GLY A CA 1
ATOM 663 C C . GLY A 1 88 ? -10.331 -14.611 1.277 1.00 81.69 88 GLY A C 1
ATOM 664 O O . GLY A 1 88 ? -10.369 -13.451 1.683 1.00 81.69 88 GLY A O 1
ATOM 665 N N . LEU A 1 89 ? -10.683 -14.919 0.021 1.00 81.56 89 LEU A N 1
ATOM 666 C CA . LEU A 1 89 ? -11.087 -13.902 -0.957 1.00 81.56 89 LEU A CA 1
ATOM 667 C C . LEU A 1 89 ? -12.408 -13.219 -0.579 1.00 81.56 89 LEU A C 1
ATOM 669 O O . LEU A 1 89 ? -12.539 -12.009 -0.768 1.00 81.56 89 LEU A O 1
ATOM 673 N N . ASP A 1 90 ? -13.352 -13.964 0.002 1.00 77.50 90 ASP A N 1
ATOM 674 C CA . ASP A 1 90 ? -14.624 -13.406 0.478 1.00 77.50 90 ASP A CA 1
ATOM 675 C C . ASP A 1 90 ? -14.402 -12.503 1.701 1.00 77.50 90 ASP A C 1
ATOM 677 O O . ASP A 1 90 ? -14.949 -11.401 1.776 1.00 77.50 90 ASP A O 1
ATOM 681 N N . ASP A 1 91 ? -13.525 -12.916 2.620 1.00 80.12 91 ASP A N 1
ATOM 682 C CA . ASP A 1 91 ? -13.133 -12.110 3.780 1.00 80.12 91 ASP A CA 1
ATOM 683 C C . ASP A 1 91 ? -12.421 -10.821 3.359 1.00 80.12 91 ASP A C 1
ATOM 685 O O . ASP A 1 91 ? -12.702 -9.751 3.895 1.00 80.12 91 ASP A O 1
ATOM 689 N N . ALA A 1 92 ? -11.543 -10.890 2.356 1.00 76.94 92 ALA A N 1
ATOM 690 C CA . ALA A 1 92 ? -10.844 -9.730 1.811 1.00 76.94 92 ALA A CA 1
ATOM 691 C C . ALA A 1 92 ? -11.798 -8.746 1.114 1.00 76.94 92 ALA A C 1
ATOM 693 O O . ALA A 1 92 ? -11.670 -7.530 1.263 1.00 76.94 92 ALA A O 1
ATOM 694 N N . ILE A 1 93 ? -12.795 -9.273 0.398 1.00 77.50 93 ILE A N 1
ATOM 695 C CA . ILE A 1 93 ? -13.897 -8.501 -0.184 1.00 77.50 93 ILE A CA 1
ATOM 696 C C . ILE A 1 93 ? -14.700 -7.781 0.910 1.00 77.50 93 ILE A C 1
ATOM 698 O O . ILE A 1 93 ? -14.998 -6.589 0.779 1.00 77.50 93 ILE A O 1
ATOM 702 N N . HIS A 1 94 ? -15.037 -8.472 2.001 1.00 77.31 94 HIS A N 1
ATOM 703 C CA . HIS A 1 94 ? -15.733 -7.865 3.135 1.00 77.31 94 HIS A CA 1
ATOM 704 C C . HIS A 1 94 ? -14.863 -6.842 3.866 1.00 77.31 94 HIS A C 1
ATOM 706 O O . HIS A 1 94 ? -15.363 -5.791 4.268 1.00 77.31 94 HIS A O 1
ATOM 712 N N . ALA A 1 95 ? -13.563 -7.095 3.997 1.00 77.25 95 ALA A N 1
ATOM 713 C CA . ALA A 1 95 ? -12.629 -6.176 4.629 1.00 77.25 95 ALA A CA 1
ATOM 714 C C . ALA A 1 95 ? -12.576 -4.824 3.893 1.00 77.25 95 ALA A C 1
ATOM 716 O O . ALA A 1 95 ? -12.599 -3.774 4.541 1.00 77.25 95 ALA A O 1
ATOM 717 N N . ASP A 1 96 ? -12.626 -4.820 2.555 1.00 73.94 96 ASP A N 1
ATOM 718 C CA . ASP A 1 96 ? -12.712 -3.580 1.769 1.00 73.94 96 ASP A CA 1
ATOM 719 C C . ASP A 1 96 ? -13.977 -2.762 2.108 1.00 73.94 96 ASP A C 1
ATOM 721 O O . ASP A 1 96 ? -13.930 -1.533 2.130 1.00 73.94 96 ASP A O 1
ATOM 725 N N . LEU A 1 97 ? -15.096 -3.413 2.455 1.00 75.06 97 LEU A N 1
ATOM 726 C CA . LEU A 1 97 ? -16.320 -2.738 2.915 1.00 75.06 97 LEU A CA 1
ATOM 727 C C . LEU A 1 97 ? -16.222 -2.264 4.372 1.00 75.06 97 LEU A C 1
ATOM 729 O O . LEU A 1 97 ? -16.676 -1.164 4.689 1.00 75.06 97 LEU A O 1
ATOM 733 N N . ILE A 1 98 ? -15.619 -3.069 5.251 1.00 78.25 98 ILE A N 1
ATOM 734 C CA . ILE A 1 98 ? -15.465 -2.777 6.686 1.00 78.25 98 ILE A CA 1
ATOM 735 C C . ILE A 1 98 ? -14.505 -1.606 6.923 1.00 78.25 98 ILE A C 1
ATOM 737 O O . ILE A 1 98 ? -14.628 -0.922 7.938 1.00 78.25 98 ILE A O 1
ATOM 741 N N . THR A 1 99 ? -13.582 -1.327 5.994 1.00 78.88 99 THR A N 1
ATOM 742 C CA . THR A 1 99 ? -12.674 -0.176 6.117 1.00 78.88 99 THR A CA 1
ATOM 743 C C . THR A 1 99 ? -13.293 1.166 5.725 1.00 78.88 99 THR A C 1
ATOM 745 O O . THR A 1 99 ? -12.871 2.213 6.225 1.00 78.88 99 THR A O 1
ATOM 748 N N . TRP A 1 100 ? -14.341 1.172 4.897 1.00 80.75 100 TRP A N 1
ATOM 749 C CA . TRP A 1 100 ? -15.007 2.397 4.436 1.00 80.75 100 TRP A CA 1
ATOM 750 C C . TRP A 1 100 ? -15.479 3.336 5.568 1.00 80.75 100 TRP A C 1
ATOM 752 O O . TRP A 1 100 ? -15.178 4.533 5.503 1.00 80.75 100 TRP A O 1
ATOM 762 N N . PRO A 1 101 ? -16.146 2.863 6.642 1.00 82.25 101 PRO A N 1
ATOM 763 C CA . PRO A 1 101 ? -16.652 3.736 7.699 1.00 82.25 101 PRO A CA 1
ATOM 764 C C . PRO A 1 101 ? -15.591 4.592 8.393 1.00 82.25 101 PRO A C 1
ATOM 766 O O . PRO A 1 101 ? -15.912 5.659 8.923 1.00 82.25 101 PRO A O 1
ATOM 769 N N . PHE A 1 102 ? -14.335 4.135 8.436 1.00 80.50 102 PHE A N 1
ATOM 770 C CA . PHE A 1 102 ? -13.256 4.850 9.116 1.00 80.50 102 PHE A CA 1
ATOM 771 C C . PHE A 1 102 ? -12.218 5.468 8.180 1.00 80.50 102 PHE A C 1
ATOM 773 O O . PHE A 1 102 ? -11.615 6.468 8.565 1.00 80.50 102 PHE A O 1
ATOM 780 N N . THR A 1 103 ? -12.060 4.963 6.957 1.00 77.00 103 THR A N 1
ATOM 781 C CA . THR A 1 103 ? -11.226 5.613 5.931 1.00 77.00 103 THR A CA 1
ATOM 782 C C . THR A 1 103 ? -11.965 6.750 5.223 1.00 77.00 103 THR A C 1
ATOM 784 O O . THR A 1 103 ? -11.337 7.681 4.725 1.00 77.00 103 THR A O 1
ATOM 787 N N . GLY A 1 104 ? -13.301 6.686 5.156 1.00 75.38 104 GLY A N 1
ATOM 788 C CA . GLY A 1 104 ? -14.139 7.598 4.371 1.00 75.38 104 GLY A CA 1
ATOM 789 C C . GLY A 1 104 ? -13.971 7.456 2.853 1.00 75.38 104 GLY A C 1
ATOM 790 O O . GLY A 1 104 ? -14.617 8.171 2.087 1.00 75.38 104 GLY A O 1
ATOM 791 N N . GLY A 1 105 ? -13.118 6.533 2.403 1.00 74.06 105 GLY A N 1
ATOM 792 C CA . GLY A 1 105 ? -12.952 6.200 0.998 1.00 74.06 105 GLY A CA 1
ATOM 793 C C . GLY A 1 105 ? -14.054 5.248 0.578 1.00 74.06 105 GLY A C 1
ATOM 794 O O . GLY A 1 105 ? -14.135 4.143 1.104 1.00 74.06 105 GLY A O 1
ATOM 795 N N . ILE A 1 106 ? -14.905 5.672 -0.359 1.00 72.81 106 ILE A N 1
ATOM 796 C CA . ILE A 1 106 ? -15.847 4.749 -0.985 1.00 72.81 106 ILE A CA 1
ATOM 797 C C . ILE A 1 106 ? -15.051 3.623 -1.659 1.00 72.81 106 ILE A C 1
ATOM 799 O O . ILE A 1 106 ? -14.187 3.919 -2.493 1.00 72.81 106 ILE A O 1
ATOM 803 N N . PRO A 1 107 ? -15.315 2.351 -1.316 1.00 70.81 107 PRO A N 1
ATOM 804 C CA . PRO A 1 107 ? -14.681 1.233 -1.982 1.00 70.81 107 PRO A CA 1
ATOM 805 C C . PRO A 1 107 ? -14.968 1.333 -3.472 1.00 70.81 107 PRO A C 1
ATOM 807 O O . PRO A 1 107 ? -16.092 1.666 -3.868 1.00 70.81 107 PRO A O 1
ATOM 810 N N . ALA A 1 108 ? -13.966 1.078 -4.310 1.00 64.06 108 ALA A N 1
ATOM 811 C CA . ALA A 1 108 ? -14.085 1.353 -5.737 1.00 64.06 108 ALA A CA 1
ATOM 812 C C . ALA A 1 108 ? -15.266 0.598 -6.391 1.00 64.06 108 ALA A C 1
ATOM 814 O O . ALA A 1 108 ? -15.833 1.082 -7.367 1.00 64.06 108 ALA A O 1
ATOM 815 N N . GLN A 1 109 ? -15.727 -0.506 -5.790 1.00 62.59 109 GLN A N 1
ATOM 816 C CA . GLN A 1 109 ? -16.885 -1.280 -6.229 1.00 62.59 109 GLN A CA 1
ATOM 817 C C . GLN A 1 109 ? -18.205 -0.532 -6.136 1.00 62.59 109 GLN A C 1
ATOM 819 O O . GLN A 1 109 ? -19.143 -0.819 -6.875 1.00 62.59 109 GLN A O 1
ATOM 824 N N . LEU A 1 110 ? -18.290 0.421 -5.213 1.00 69.50 110 LEU A N 1
ATOM 825 C CA . LEU A 1 110 ? -19.493 1.197 -4.971 1.00 69.50 110 LEU A CA 1
ATOM 826 C C . LEU A 1 110 ? -19.458 2.535 -5.712 1.00 69.50 110 LEU A C 1
ATOM 828 O O . LEU A 1 110 ? -20.491 3.197 -5.774 1.00 69.50 110 LEU A O 1
ATOM 832 N N . LEU A 1 111 ? -18.329 2.919 -6.331 1.00 70.81 111 LEU A N 1
ATOM 833 C CA . LEU A 1 111 ? -18.231 4.140 -7.142 1.00 70.81 111 LEU A CA 1
ATOM 834 C C . LEU A 1 111 ? -19.282 4.196 -8.267 1.00 70.81 111 LEU A C 1
ATOM 836 O O . LEU A 1 111 ? -19.944 5.228 -8.368 1.00 70.81 111 LEU A O 1
ATOM 840 N N . PRO A 1 112 ? -19.521 3.134 -9.070 1.00 67.56 112 PRO A N 1
ATOM 841 C CA . PRO A 1 112 ? -20.546 3.170 -10.121 1.00 67.56 112 PRO A CA 1
ATOM 842 C C . PRO A 1 112 ? -21.978 3.266 -9.573 1.00 67.56 112 PRO A C 1
ATOM 844 O O . PRO A 1 112 ? -22.878 3.776 -10.238 1.00 67.56 112 PRO A O 1
ATOM 847 N N . LEU A 1 113 ? -22.194 2.770 -8.351 1.00 67.06 113 LEU A N 1
ATOM 848 C CA . LEU A 1 113 ? -23.482 2.806 -7.657 1.00 67.06 113 LEU A CA 1
ATOM 849 C C . LEU A 1 113 ? -23.686 4.111 -6.880 1.00 67.06 113 LEU A C 1
ATOM 851 O O . LEU A 1 113 ? -24.804 4.401 -6.444 1.00 67.06 113 LEU A O 1
ATOM 855 N N . HIS A 1 114 ? -22.629 4.908 -6.712 1.00 68.69 114 HIS A N 1
ATOM 856 C CA . HIS A 1 114 ? -22.676 6.163 -5.987 1.00 68.69 114 HIS A CA 1
ATOM 857 C C . HIS A 1 114 ? -23.429 7.213 -6.798 1.00 68.69 114 HIS A C 1
ATOM 859 O O . HIS A 1 114 ? -22.869 7.985 -7.574 1.00 68.69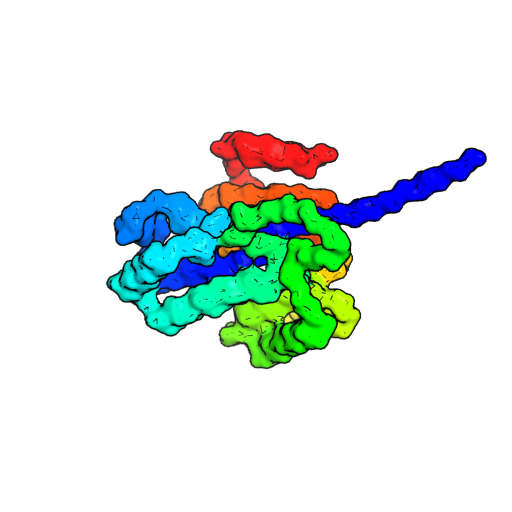 114 HIS A O 1
ATOM 865 N N . ARG A 1 115 ? -24.742 7.249 -6.601 1.00 65.81 115 ARG A N 1
ATOM 866 C CA . ARG A 1 115 ? -25.586 8.336 -7.080 1.00 65.81 115 ARG A CA 1
ATOM 867 C C . ARG A 1 115 ? -25.648 9.393 -5.980 1.00 65.81 115 ARG A C 1
ATOM 869 O O . ARG A 1 115 ? -26.056 9.042 -4.871 1.00 65.81 115 ARG A O 1
ATOM 876 N N . PRO A 1 116 ? -25.292 10.664 -6.240 1.00 61.19 116 PRO A N 1
ATOM 877 C CA . PRO A 1 116 ? -25.567 11.735 -5.295 1.00 61.19 116 PRO A CA 1
ATOM 878 C C . PRO A 1 116 ? -27.085 11.856 -5.160 1.00 61.19 116 PRO A C 1
ATOM 880 O O . PRO A 1 116 ? -27.763 12.430 -6.010 1.00 61.19 116 PRO A O 1
ATOM 883 N N . VAL A 1 117 ? -27.647 11.231 -4.126 1.00 58.25 117 VAL A N 1
ATOM 884 C CA . VAL A 1 117 ? -29.088 11.278 -3.903 1.00 58.25 117 VAL A CA 1
ATOM 885 C C . VAL A 1 117 ? -29.410 12.601 -3.224 1.00 58.25 117 VAL A C 1
ATOM 887 O O . VAL A 1 117 ? -28.971 12.855 -2.104 1.00 58.25 117 VAL A O 1
ATOM 890 N N . THR A 1 118 ? -30.217 13.438 -3.873 1.00 58.34 118 THR A N 1
ATOM 891 C CA . THR A 1 118 ? -30.845 14.593 -3.225 1.00 58.34 118 THR A CA 1
ATOM 892 C C . THR A 1 118 ? -31.864 14.077 -2.210 1.00 58.34 118 THR A C 1
ATOM 894 O O . THR A 1 118 ? -32.992 13.741 -2.569 1.00 58.34 118 THR A O 1
ATOM 897 N N . ARG A 1 119 ? -31.463 13.944 -0.942 1.00 61.91 119 ARG A N 1
ATOM 898 C CA . ARG A 1 119 ? -32.353 13.535 0.157 1.00 61.91 119 ARG A CA 1
ATOM 899 C C . ARG A 1 119 ? -32.602 14.709 1.100 1.00 61.91 119 ARG A C 1
ATOM 901 O O . ARG A 1 119 ? -31.715 15.524 1.337 1.00 61.91 119 ARG A O 1
ATOM 908 N N . ARG A 1 120 ? -33.827 14.802 1.629 1.00 63.03 120 ARG A N 1
ATOM 909 C CA . ARG A 1 120 ? -34.202 15.773 2.670 1.00 63.03 120 ARG A CA 1
ATOM 910 C C . ARG A 1 120 ? -33.753 15.253 4.039 1.00 63.03 120 ARG A C 1
ATOM 912 O O . ARG A 1 120 ? -34.120 14.144 4.408 1.00 63.03 120 ARG A O 1
ATOM 919 N N . GLY A 1 121 ? -33.044 16.089 4.796 1.00 67.56 121 GLY A N 1
ATOM 920 C CA . GLY A 1 121 ? -32.640 15.824 6.182 1.00 67.56 121 GLY A CA 1
ATOM 921 C C . GLY A 1 121 ? -31.205 15.292 6.344 1.00 67.56 121 GLY A C 1
ATOM 922 O O . GLY A 1 121 ? -30.549 14.986 5.347 1.00 67.56 121 GLY A O 1
ATOM 923 N N . PRO A 1 122 ? -30.691 15.209 7.588 1.00 63.12 122 PRO A N 1
ATOM 924 C CA . PRO A 1 122 ? -29.345 14.717 7.872 1.00 63.12 122 PRO A CA 1
ATOM 925 C C . PRO A 1 122 ? -29.303 13.194 7.695 1.00 63.12 122 PRO A C 1
ATOM 927 O O . PRO A 1 122 ? -29.854 12.456 8.506 1.00 63.12 122 PRO A O 1
ATOM 930 N N . VAL A 1 123 ? -28.660 12.720 6.630 1.00 61.88 123 VAL A N 1
ATOM 931 C CA . VAL A 1 123 ? -28.422 11.291 6.374 1.00 61.88 123 VAL A CA 1
ATOM 932 C C . VAL A 1 123 ? -26.914 11.082 6.219 1.00 61.88 123 VAL A C 1
ATOM 934 O O . VAL A 1 123 ? -26.278 11.896 5.541 1.00 61.88 123 VAL A O 1
ATOM 937 N N . PRO A 1 124 ? -26.321 10.029 6.813 1.00 63.34 124 PRO A N 1
ATOM 938 C CA . PRO A 1 124 ? -24.911 9.713 6.612 1.00 63.34 124 PRO A CA 1
ATOM 939 C C . PRO A 1 124 ? -24.586 9.546 5.123 1.00 63.34 124 PRO A C 1
ATOM 941 O O . PRO A 1 124 ? -25.281 8.839 4.395 1.00 63.34 124 PRO A O 1
ATOM 944 N N . THR A 1 125 ? -23.515 10.191 4.660 1.00 65.50 125 THR A N 1
ATOM 945 C CA . THR A 1 125 ? -23.041 10.106 3.264 1.00 65.50 125 THR A CA 1
ATOM 946 C C . THR A 1 125 ? -22.249 8.828 2.976 1.00 65.50 125 THR A C 1
ATOM 948 O O . THR A 1 125 ? -21.852 8.590 1.838 1.00 65.50 125 THR A O 1
ATOM 951 N N . GLN A 1 126 ? -22.004 8.022 4.008 1.00 69.62 126 GLN A N 1
ATOM 952 C CA . GLN A 1 126 ? -21.248 6.775 3.991 1.00 69.62 126 GLN A CA 1
ATOM 953 C C . GLN A 1 126 ? -21.718 5.875 5.147 1.00 69.62 126 GLN A C 1
ATOM 955 O O . GLN A 1 126 ? -22.316 6.396 6.097 1.00 69.62 126 GLN A O 1
ATOM 960 N N . PRO A 1 127 ? -21.434 4.561 5.113 1.00 75.94 127 PRO A N 1
ATOM 961 C CA . PRO A 1 127 ? -21.586 3.698 6.275 1.00 75.94 127 PRO A CA 1
ATOM 962 C C . PRO A 1 127 ? -20.862 4.288 7.483 1.00 75.94 127 PRO A C 1
ATOM 964 O O . PRO A 1 127 ? -19.754 4.813 7.369 1.00 75.94 127 PRO A O 1
ATOM 967 N N . SER A 1 128 ? -21.500 4.217 8.643 1.00 79.00 128 SER A N 1
ATOM 968 C CA . SER A 1 128 ? -20.947 4.705 9.900 1.00 79.00 128 SER A CA 1
ATOM 969 C C . SER A 1 128 ? -20.877 3.554 10.884 1.00 79.00 128 SER A C 1
ATOM 971 O O . SER A 1 128 ? -21.870 2.860 11.070 1.00 79.00 128 SER A O 1
ATOM 973 N N . LEU A 1 129 ? -19.725 3.400 11.525 1.00 82.56 129 LEU A N 1
ATOM 974 C CA . LEU A 1 129 ? -19.616 2.651 12.769 1.00 82.56 129 LEU A CA 1
ATOM 975 C C . LEU A 1 129 ? -19.918 3.615 13.912 1.00 82.56 129 LEU A C 1
ATOM 977 O O . LEU A 1 129 ? -19.428 4.755 13.888 1.00 82.56 129 LEU A O 1
ATOM 981 N N . ASP A 1 130 ? -20.702 3.173 14.889 1.00 86.88 130 ASP A N 1
ATOM 982 C CA . ASP A 1 130 ? -20.907 3.963 16.097 1.00 86.88 130 ASP A CA 1
ATOM 983 C C . ASP A 1 130 ? -19.608 4.065 16.922 1.00 86.88 130 ASP A C 1
ATOM 985 O O . ASP A 1 130 ? -18.591 3.426 16.639 1.00 86.88 130 ASP A O 1
ATOM 989 N N . GLU A 1 131 ? -19.598 4.917 17.944 1.00 88.19 131 GLU A N 1
ATOM 990 C CA . GLU A 1 131 ? -18.394 5.140 18.750 1.00 88.19 131 GLU A CA 1
ATOM 991 C C . GLU A 1 131 ? -17.895 3.867 19.461 1.00 88.19 131 GLU A C 1
ATOM 993 O O . GLU A 1 131 ? -16.683 3.669 19.596 1.00 88.19 131 GLU A O 1
ATOM 998 N N . ARG A 1 132 ? -18.804 2.972 19.869 1.00 91.19 132 ARG A N 1
ATOM 999 C CA . ARG A 1 132 ? -18.467 1.719 20.558 1.00 91.19 132 ARG A CA 1
ATOM 1000 C C . ARG A 1 132 ? -17.887 0.699 19.586 1.00 91.19 132 ARG A C 1
ATOM 1002 O O . ARG A 1 132 ? -16.877 0.074 19.899 1.00 91.19 132 ARG A O 1
ATOM 1009 N N . GLU A 1 133 ? -18.484 0.556 18.408 1.00 89.94 133 GLU A N 1
ATOM 1010 C CA . GLU A 1 133 ? -18.000 -0.313 17.334 1.00 89.94 133 GLU A CA 1
ATOM 1011 C C . GLU A 1 133 ? -16.621 0.131 16.846 1.00 89.94 133 GLU A C 1
ATOM 1013 O O . GLU A 1 133 ? -15.714 -0.693 16.728 1.00 89.94 133 GLU A O 1
ATOM 1018 N N . ARG A 1 134 ? -16.430 1.443 16.640 1.00 89.44 134 ARG A N 1
ATOM 1019 C CA . ARG A 1 134 ? -15.123 2.018 16.289 1.00 89.44 134 ARG A CA 1
ATOM 1020 C C . ARG A 1 134 ? -14.080 1.715 17.356 1.00 89.44 134 ARG A C 1
ATOM 1022 O O . ARG A 1 134 ? -12.993 1.256 17.024 1.00 89.44 134 ARG A O 1
ATOM 1029 N N . THR A 1 135 ? -14.421 1.949 18.622 1.00 92.44 135 THR A N 1
ATOM 1030 C CA . THR A 1 135 ? -13.538 1.669 19.762 1.00 92.44 135 THR A CA 1
ATOM 1031 C C . THR A 1 135 ? -13.123 0.202 19.779 1.00 92.44 135 THR A C 1
ATOM 1033 O O . THR A 1 135 ? -11.933 -0.096 19.749 1.00 92.44 135 THR A O 1
ATOM 1036 N N . ARG A 1 136 ? -14.091 -0.719 19.706 1.00 93.50 136 ARG A N 1
ATOM 1037 C CA . ARG A 1 136 ? -13.828 -2.162 19.702 1.00 93.50 136 ARG A CA 1
ATOM 1038 C C . ARG A 1 136 ? -12.959 -2.598 18.521 1.00 93.50 136 ARG A C 1
ATOM 1040 O O . ARG A 1 136 ? -12.073 -3.430 18.697 1.00 93.50 136 ARG A O 1
ATOM 1047 N N . PHE A 1 137 ? -13.203 -2.047 17.333 1.00 90.50 137 PHE A N 1
ATOM 1048 C CA . PHE A 1 137 ? -12.413 -2.348 16.141 1.00 90.50 137 PHE A CA 1
ATOM 1049 C C . PHE A 1 137 ? -10.939 -1.965 16.330 1.00 90.50 137 PHE A C 1
ATOM 1051 O O . PHE A 1 137 ? -10.052 -2.798 16.141 1.00 90.50 137 PHE A O 1
ATOM 1058 N N . PHE A 1 138 ? -10.666 -0.730 16.756 1.00 93.19 138 PHE A N 1
ATOM 1059 C CA . PHE A 1 138 ? -9.292 -0.269 16.954 1.00 93.19 138 PHE A CA 1
ATOM 1060 C C . PHE A 1 138 ? -8.613 -0.923 18.164 1.00 93.19 138 PHE A C 1
ATOM 1062 O O . PHE A 1 138 ? -7.414 -1.187 18.111 1.00 93.19 138 PHE A O 1
ATOM 1069 N N . ASP A 1 139 ? -9.358 -1.273 19.214 1.00 94.81 139 ASP A N 1
ATOM 1070 C CA . ASP A 1 139 ? -8.822 -2.049 20.338 1.00 94.81 139 ASP A CA 1
ATOM 1071 C C . ASP A 1 139 ? -8.387 -3.452 19.889 1.00 94.81 139 ASP A C 1
ATOM 1073 O O . ASP A 1 139 ? -7.320 -3.928 20.277 1.00 94.81 139 ASP A O 1
ATOM 1077 N N . HIS A 1 140 ? -9.147 -4.100 18.999 1.00 92.69 140 HIS A N 1
ATOM 1078 C CA . HIS A 1 140 ? -8.716 -5.358 18.389 1.00 92.69 140 HIS A CA 1
ATOM 1079 C C . HIS A 1 140 ? -7.472 -5.194 17.513 1.00 92.69 140 HIS A C 1
ATOM 1081 O O . HIS A 1 140 ? -6.619 -6.082 17.519 1.00 92.69 140 HIS A O 1
ATOM 1087 N N . LEU A 1 141 ? -7.313 -4.072 16.806 1.00 91.12 141 LEU A N 1
ATOM 1088 C CA . LEU A 1 141 ? -6.087 -3.793 16.054 1.00 91.12 141 LEU A CA 1
ATOM 1089 C C . LEU A 1 141 ? -4.875 -3.569 16.967 1.00 91.12 141 LEU A C 1
ATOM 1091 O O . LEU A 1 141 ? -3.797 -4.060 16.642 1.00 91.12 141 LEU A O 1
ATOM 1095 N N . LEU A 1 142 ? -5.043 -2.906 18.118 1.00 92.94 142 LEU A N 1
ATOM 1096 C CA . LEU A 1 142 ? -3.986 -2.770 19.129 1.00 92.94 142 LEU A CA 1
ATOM 1097 C C . LEU A 1 142 ? -3.552 -4.141 19.659 1.00 92.94 142 LEU A C 1
ATOM 1099 O O . LEU A 1 142 ? -2.366 -4.462 19.631 1.00 92.94 142 LEU A O 1
ATOM 1103 N N . VAL A 1 143 ? -4.515 -4.981 20.054 1.00 92.56 143 VAL A N 1
ATOM 1104 C CA . VAL A 1 143 ? -4.244 -6.355 20.511 1.00 92.56 143 VAL A CA 1
ATOM 1105 C C . VAL A 1 143 ? -3.566 -7.175 19.414 1.00 92.56 143 VAL A C 1
ATOM 1107 O O . VAL A 1 143 ? -2.598 -7.878 19.684 1.00 92.56 143 VAL A O 1
ATOM 1110 N N . THR A 1 144 ? -4.036 -7.067 18.169 1.00 89.31 144 THR A N 1
ATOM 1111 C CA . THR A 1 144 ? -3.456 -7.781 17.022 1.00 89.31 144 THR A CA 1
ATOM 1112 C C . THR A 1 144 ? -2.026 -7.335 16.767 1.00 89.31 144 THR A C 1
ATOM 1114 O O . THR A 1 144 ? -1.155 -8.178 16.555 1.00 89.31 144 THR A O 1
ATOM 1117 N N . ALA A 1 145 ? -1.765 -6.026 16.806 1.00 88.00 145 ALA A N 1
ATOM 1118 C CA . ALA A 1 145 ? -0.421 -5.507 16.661 1.00 88.00 145 ALA A CA 1
ATOM 1119 C C . ALA A 1 145 ? 0.470 -6.077 17.768 1.00 88.00 145 ALA A C 1
ATOM 1121 O O . ALA A 1 145 ? 1.473 -6.708 17.444 1.00 88.00 145 ALA A O 1
ATOM 1122 N N . ASP A 1 146 ? 0.083 -5.939 19.040 1.00 86.62 146 ASP A N 1
ATOM 1123 C CA . ASP A 1 146 ? 0.862 -6.396 20.199 1.00 86.62 146 ASP A CA 1
ATOM 1124 C C . ASP A 1 146 ? 1.099 -7.915 20.238 1.00 86.62 146 ASP A C 1
ATOM 1126 O O . ASP A 1 146 ? 2.199 -8.339 20.592 1.00 86.62 146 ASP A O 1
ATOM 1130 N N . ALA A 1 147 ? 0.123 -8.728 19.827 1.00 84.31 147 ALA A N 1
ATOM 1131 C CA . ALA A 1 147 ? 0.220 -10.189 19.848 1.00 84.31 147 ALA A CA 1
ATOM 1132 C C . ALA A 1 147 ? 1.127 -10.776 18.753 1.00 84.31 147 ALA A C 1
ATOM 1134 O O . ALA A 1 147 ? 1.586 -11.909 18.889 1.00 84.31 147 ALA A O 1
ATOM 1135 N N . ASN A 1 148 ? 1.389 -10.038 17.670 1.00 76.56 148 ASN A N 1
ATOM 1136 C CA . ASN A 1 148 ? 2.142 -10.549 16.527 1.00 76.56 148 ASN A CA 1
ATOM 1137 C C . ASN A 1 148 ? 3.603 -10.068 16.564 1.00 76.56 148 ASN A C 1
ATOM 1139 O O . ASN A 1 148 ? 3.862 -8.881 16.336 1.00 76.56 148 ASN A O 1
ATOM 1143 N N . PRO A 1 149 ? 4.580 -10.955 16.839 1.00 66.31 149 PRO A N 1
ATOM 1144 C CA . PRO A 1 149 ? 5.989 -10.586 16.877 1.00 66.31 149 PRO A CA 1
ATOM 1145 C C . PRO A 1 149 ? 6.525 -10.245 15.479 1.00 66.31 149 PRO A C 1
ATOM 1147 O O . PRO A 1 149 ? 5.999 -10.674 14.453 1.00 66.31 149 PRO A O 1
ATOM 1150 N N . ARG A 1 150 ? 7.627 -9.486 15.445 1.00 63.44 150 ARG A N 1
ATOM 1151 C CA . ARG A 1 150 ? 8.230 -8.906 14.228 1.00 63.44 150 ARG A CA 1
ATOM 1152 C C . ARG A 1 150 ? 8.814 -9.915 13.225 1.00 63.44 150 ARG A C 1
ATOM 1154 O O . ARG A 1 150 ? 9.282 -9.466 12.189 1.00 63.44 150 ARG A O 1
ATOM 1161 N N . ASN A 1 151 ? 8.782 -11.218 13.512 1.00 60.22 151 ASN A N 1
ATOM 1162 C CA . ASN A 1 151 ? 9.401 -12.246 12.670 1.00 60.22 151 ASN A CA 1
ATOM 1163 C C . ASN A 1 151 ? 8.337 -13.030 11.880 1.00 60.22 151 ASN A C 1
ATOM 1165 O O . ASN A 1 151 ? 8.232 -12.850 10.676 1.00 60.22 151 ASN A O 1
ATOM 1169 N N . GLU A 1 152 ? 7.487 -13.825 12.539 1.00 60.19 152 GLU A N 1
ATOM 1170 C CA . GLU A 1 152 ? 6.466 -14.646 11.852 1.00 60.19 152 GLU A CA 1
ATOM 1171 C C . GLU A 1 152 ? 5.160 -13.882 11.554 1.00 60.19 152 GLU A C 1
ATOM 1173 O O . GLU A 1 152 ? 4.469 -14.178 10.584 1.00 60.19 152 GLU A O 1
ATOM 1178 N N . GLY A 1 153 ? 4.835 -12.850 12.344 1.00 65.38 153 GLY A N 1
ATOM 1179 C CA . GLY A 1 153 ? 3.618 -12.034 12.206 1.00 65.38 153 GLY A CA 1
ATOM 1180 C C . GLY A 1 153 ? 3.870 -10.616 11.680 1.00 65.38 153 GLY A C 1
ATOM 1181 O O . GLY A 1 153 ? 3.015 -9.738 11.826 1.00 65.38 153 GLY A O 1
ATOM 1182 N N . ALA A 1 154 ? 5.048 -10.361 11.099 1.00 72.69 154 ALA A N 1
ATOM 1183 C CA . ALA A 1 154 ? 5.531 -9.019 10.766 1.00 72.69 154 ALA A CA 1
ATOM 1184 C C . ALA A 1 154 ? 4.569 -8.246 9.853 1.00 72.69 154 ALA A C 1
ATOM 1186 O O . ALA A 1 154 ? 4.252 -7.082 10.111 1.00 72.69 154 ALA A O 1
ATOM 1187 N N . LEU A 1 155 ? 4.063 -8.902 8.804 1.00 73.06 155 LEU A N 1
ATOM 1188 C CA . LEU A 1 155 ? 3.138 -8.288 7.855 1.00 73.06 155 LEU A CA 1
ATOM 1189 C C . LEU A 1 155 ? 1.807 -7.925 8.519 1.00 73.06 155 LEU A C 1
ATOM 1191 O O . LEU A 1 155 ? 1.356 -6.790 8.374 1.00 73.06 155 LEU A O 1
ATOM 1195 N N . LEU A 1 156 ? 1.212 -8.849 9.280 1.00 76.69 156 LEU A N 1
ATOM 1196 C CA . LEU A 1 156 ? -0.053 -8.612 9.975 1.00 76.69 156 LEU A CA 1
ATOM 1197 C C . LEU A 1 156 ? 0.076 -7.467 10.987 1.00 76.69 156 LEU A C 1
ATOM 1199 O O . LEU A 1 156 ? -0.766 -6.568 11.009 1.00 76.69 156 LEU A O 1
ATOM 1203 N N . ARG A 1 157 ? 1.176 -7.431 11.753 1.00 83.88 157 ARG A N 1
ATOM 1204 C CA . ARG A 1 157 ? 1.480 -6.316 12.662 1.00 83.88 157 ARG A CA 1
ATOM 1205 C C . ARG A 1 157 ? 1.559 -4.985 11.912 1.00 83.88 157 ARG A C 1
ATOM 1207 O O . ARG A 1 157 ? 0.981 -4.001 12.366 1.00 83.88 157 ARG A O 1
ATOM 1214 N N . ARG A 1 158 ? 2.243 -4.929 10.764 1.00 80.12 158 ARG A N 1
ATOM 1215 C CA . ARG A 1 158 ? 2.341 -3.697 9.958 1.00 80.12 158 ARG A CA 1
ATOM 1216 C C . ARG A 1 158 ? 0.994 -3.232 9.425 1.00 80.12 158 ARG A C 1
ATOM 1218 O O . ARG A 1 158 ? 0.720 -2.037 9.477 1.00 80.12 158 ARG A O 1
ATOM 1225 N N . GLN A 1 159 ? 0.162 -4.154 8.944 1.00 78.56 159 GLN A N 1
ATOM 1226 C CA . GLN A 1 159 ? -1.189 -3.829 8.480 1.00 78.56 159 GLN A CA 1
ATOM 1227 C C . GLN A 1 159 ? -2.049 -3.290 9.626 1.00 78.56 159 GLN A C 1
ATOM 1229 O O . GLN A 1 159 ? -2.708 -2.265 9.466 1.00 78.56 159 GLN A O 1
ATOM 1234 N N . ALA A 1 160 ? -1.973 -3.907 10.809 1.00 86.94 160 ALA A N 1
ATOM 1235 C CA . ALA A 1 160 ? -2.660 -3.406 11.993 1.00 86.94 160 ALA A CA 1
ATOM 1236 C C . ALA A 1 160 ? -2.194 -1.988 12.368 1.00 86.94 160 ALA A C 1
ATOM 1238 O O . ALA A 1 160 ? -3.028 -1.105 12.546 1.00 86.94 160 ALA A O 1
ATOM 1239 N N . ILE A 1 161 ? -0.879 -1.735 12.400 1.00 87.06 161 ILE A N 1
ATOM 1240 C CA . ILE A 1 161 ? -0.311 -0.402 12.675 1.00 87.06 161 ILE A CA 1
ATOM 1241 C C . ILE A 1 161 ? -0.772 0.632 11.644 1.00 87.06 161 ILE A C 1
ATOM 1243 O O . ILE A 1 161 ? -1.157 1.736 12.020 1.00 87.06 161 ILE A O 1
ATOM 1247 N N . TYR A 1 162 ? -0.772 0.286 10.357 1.00 83.56 162 TYR A N 1
ATOM 1248 C CA . TYR A 1 162 ? -1.263 1.182 9.313 1.00 83.56 162 TYR A CA 1
ATOM 1249 C C . TYR A 1 162 ? -2.731 1.566 9.540 1.00 83.56 162 TYR A C 1
ATOM 1251 O O . TYR A 1 162 ? -3.080 2.746 9.487 1.00 83.56 162 TYR A O 1
ATOM 1259 N N . LEU A 1 163 ? -3.581 0.583 9.851 1.00 85.12 163 LEU A N 1
ATOM 1260 C CA . LEU A 1 163 ? -5.001 0.810 10.111 1.00 85.12 163 LEU A CA 1
ATOM 1261 C C . LEU A 1 163 ? -5.248 1.612 11.401 1.00 85.12 163 LEU A C 1
ATOM 1263 O O . LEU A 1 163 ? -6.189 2.404 11.443 1.00 85.12 163 LEU A O 1
ATOM 1267 N N . LEU A 1 164 ? -4.390 1.485 12.420 1.00 90.50 164 LEU A N 1
ATOM 1268 C CA . LEU A 1 164 ? -4.442 2.323 13.627 1.00 90.50 164 LEU A CA 1
ATOM 1269 C C . LEU A 1 164 ? -4.244 3.817 13.322 1.00 90.50 164 LEU A C 1
ATOM 1271 O O . LEU A 1 164 ? -4.750 4.651 14.070 1.00 90.50 164 LEU A O 1
ATOM 1275 N N . GLY A 1 165 ? -3.625 4.167 12.188 1.00 87.88 165 GLY A N 1
ATOM 1276 C CA . GLY A 1 165 ? -3.522 5.548 11.701 1.00 87.88 165 GLY A CA 1
ATOM 1277 C C . GLY A 1 165 ? -4.872 6.229 11.403 1.00 87.88 165 GLY A C 1
ATOM 1278 O O . GLY A 1 165 ? -4.932 7.447 11.243 1.00 87.88 165 GLY A O 1
ATOM 1279 N N . PHE A 1 166 ? -5.973 5.471 11.334 1.00 87.69 166 PHE A N 1
ATOM 1280 C CA . PHE A 1 166 ? -7.334 6.006 11.167 1.00 87.69 166 PHE A CA 1
ATOM 1281 C C . PHE A 1 166 ? -8.088 6.189 12.491 1.00 87.69 166 PHE A C 1
ATOM 1283 O O . PHE A 1 166 ? -9.205 6.729 12.501 1.00 87.69 166 PHE A O 1
ATOM 1290 N N . ASP A 1 167 ? -7.500 5.756 13.607 1.00 90.44 167 ASP A N 1
ATOM 1291 C CA . ASP A 1 167 ? -8.032 6.027 14.934 1.00 90.44 167 ASP A CA 1
ATOM 1292 C C . ASP A 1 167 ? -7.708 7.470 15.344 1.00 90.44 167 ASP A C 1
ATOM 1294 O O . ASP A 1 167 ? -6.605 7.972 15.138 1.00 90.44 167 ASP A O 1
ATOM 1298 N N . ARG A 1 168 ? -8.689 8.160 15.926 1.00 87.38 168 ARG A N 1
ATOM 1299 C CA . ARG A 1 168 ? -8.552 9.561 16.359 1.00 87.38 168 ARG A CA 1
ATOM 1300 C C . ARG A 1 168 ? -8.361 9.702 17.866 1.00 87.38 168 ARG A C 1
ATOM 1302 O O . ARG A 1 168 ? -8.278 10.823 18.363 1.00 87.38 168 ARG A O 1
ATOM 1309 N N . ARG A 1 169 ? -8.342 8.588 18.602 1.00 91.62 169 ARG A N 1
ATOM 1310 C CA . ARG A 1 169 ? -8.133 8.580 20.052 1.00 91.62 169 ARG A CA 1
ATOM 1311 C C . ARG A 1 169 ? -6.674 8.892 20.377 1.00 91.62 169 ARG A C 1
ATOM 1313 O O . ARG A 1 169 ? -5.762 8.308 19.792 1.00 91.62 169 ARG A O 1
ATOM 1320 N N . SER A 1 170 ? -6.453 9.764 21.360 1.00 91.12 170 SER A N 1
ATOM 1321 C CA . SER A 1 170 ? -5.106 10.119 21.827 1.00 91.12 170 SER A CA 1
ATOM 1322 C C . SER A 1 170 ? -4.340 8.908 22.362 1.00 91.12 170 SER A C 1
ATOM 1324 O O . SER A 1 170 ? -3.152 8.786 22.100 1.00 91.12 170 SER A O 1
ATOM 1326 N N . SER A 1 171 ? -5.026 7.958 23.005 1.00 93.38 171 SER A N 1
ATOM 1327 C CA . SER A 1 171 ? -4.428 6.708 23.495 1.00 93.38 171 SER A CA 1
ATOM 1328 C C . SER A 1 171 ? -3.755 5.889 22.391 1.00 93.38 171 SER A C 1
ATOM 1330 O O . SER A 1 171 ? -2.700 5.296 22.608 1.00 93.38 171 SER A O 1
ATOM 1332 N N . THR A 1 172 ? -4.347 5.867 21.195 1.00 93.50 172 THR A N 1
ATOM 1333 C CA . THR A 1 172 ? -3.792 5.147 20.043 1.00 93.50 172 THR A CA 1
ATOM 1334 C C . THR A 1 172 ? -2.593 5.890 19.468 1.00 93.50 172 THR A C 1
ATOM 1336 O O . THR A 1 172 ? -1.586 5.262 19.145 1.00 93.50 172 THR A O 1
ATOM 1339 N N . ALA A 1 173 ? -2.652 7.224 19.410 1.00 91.56 173 ALA A N 1
ATOM 1340 C CA . ALA A 1 173 ? -1.506 8.047 19.031 1.00 91.56 173 ALA A CA 1
ATOM 1341 C C . ALA A 1 173 ? -0.326 7.856 20.004 1.00 91.56 173 ALA A C 1
ATOM 1343 O O . ALA A 1 173 ? 0.796 7.606 19.565 1.00 91.56 173 ALA A O 1
ATOM 1344 N N . ASP A 1 174 ? -0.578 7.869 21.315 1.00 93.31 174 ASP A N 1
ATOM 1345 C CA . ASP A 1 174 ? 0.437 7.637 22.350 1.00 93.31 174 ASP A CA 1
ATOM 1346 C C . ASP A 1 174 ? 1.097 6.259 22.205 1.00 93.31 174 ASP A C 1
ATOM 1348 O O . ASP A 1 174 ? 2.329 6.135 22.281 1.00 93.31 174 ASP A O 1
ATOM 1352 N N . TRP A 1 175 ? 0.291 5.224 21.939 1.00 94.06 175 TRP A N 1
ATOM 1353 C CA . TRP A 1 175 ? 0.783 3.878 21.648 1.00 94.06 175 TRP A CA 1
ATOM 1354 C C . TRP A 1 175 ? 1.643 3.858 20.374 1.00 94.06 175 TRP A C 1
ATOM 1356 O O . TRP A 1 175 ? 2.756 3.329 20.403 1.00 94.06 175 TRP A O 1
ATOM 1366 N N . MET A 1 176 ? 1.207 4.504 19.283 1.00 92.50 176 MET A N 1
ATOM 1367 C CA . MET A 1 176 ? 1.976 4.577 18.030 1.00 92.50 176 MET A CA 1
ATOM 1368 C C . MET A 1 176 ? 3.297 5.331 18.201 1.00 92.50 176 MET A C 1
ATOM 1370 O O . MET A 1 176 ? 4.319 4.905 17.667 1.00 92.50 176 MET A O 1
ATOM 1374 N N . HIS A 1 177 ? 3.329 6.400 18.997 1.00 93.31 177 HIS A N 1
ATOM 1375 C CA . HIS A 1 177 ? 4.571 7.085 19.350 1.00 93.31 177 HIS A CA 1
ATOM 1376 C C . HIS A 1 177 ? 5.513 6.199 20.170 1.00 93.31 177 HIS A C 1
ATOM 1378 O O . HIS A 1 177 ? 6.732 6.215 19.963 1.00 93.31 177 HIS A O 1
ATOM 1384 N N . ALA A 1 178 ? 4.978 5.423 21.117 1.00 92.44 178 ALA A N 1
ATOM 1385 C CA . ALA A 1 178 ? 5.772 4.455 21.863 1.00 92.44 178 ALA A CA 1
ATOM 1386 C C . ALA A 1 178 ? 6.348 3.379 20.934 1.00 92.44 178 ALA A C 1
ATOM 1388 O O . ALA A 1 178 ? 7.531 3.048 21.061 1.00 92.44 178 ALA A O 1
ATOM 1389 N N . GLU A 1 179 ? 5.556 2.899 19.976 1.00 90.31 179 GLU A N 1
ATOM 1390 C CA . GLU A 1 179 ? 6.001 1.949 18.962 1.00 90.31 179 GLU A CA 1
ATOM 1391 C C . GLU A 1 179 ? 7.061 2.546 18.036 1.00 90.31 179 GLU A C 1
ATOM 1393 O O . GLU A 1 179 ? 8.093 1.914 17.822 1.00 90.31 179 GLU A O 1
ATOM 1398 N N . GLN A 1 180 ? 6.889 3.786 17.576 1.00 91.12 180 GLN A N 1
ATOM 1399 C CA . GLN A 1 180 ? 7.867 4.485 16.741 1.00 91.12 180 GLN A CA 1
ATOM 1400 C C . GLN A 1 180 ? 9.222 4.596 17.448 1.00 91.12 180 GLN A C 1
ATOM 1402 O O . GLN A 1 180 ? 10.261 4.247 16.887 1.00 91.12 180 GLN A O 1
ATOM 1407 N N . ARG A 1 181 ? 9.224 5.002 18.726 1.00 90.12 181 ARG A N 1
ATOM 1408 C CA . ARG A 1 181 ? 10.449 5.057 19.542 1.00 90.12 181 ARG A CA 1
ATOM 1409 C C . ARG A 1 181 ? 11.085 3.677 19.719 1.00 90.12 181 ARG A C 1
ATOM 1411 O O . ARG A 1 181 ? 12.309 3.565 19.714 1.00 90.12 181 ARG A O 1
ATOM 1418 N N . ARG A 1 182 ? 10.281 2.626 19.912 1.00 86.94 182 ARG A N 1
ATOM 1419 C CA . ARG A 1 182 ? 10.772 1.239 20.009 1.00 86.94 182 ARG A CA 1
ATOM 1420 C C . ARG A 1 182 ? 11.384 0.779 18.687 1.00 86.94 182 ARG A C 1
ATOM 1422 O O . ARG A 1 182 ? 12.473 0.215 18.701 1.00 86.94 182 ARG A O 1
ATOM 1429 N N . ALA A 1 183 ? 10.720 1.052 17.566 1.00 86.25 183 ALA A N 1
ATOM 1430 C CA . ALA A 1 183 ? 11.190 0.703 16.234 1.00 86.25 183 ALA A CA 1
ATOM 1431 C C . ALA A 1 183 ? 12.537 1.364 15.922 1.00 86.25 183 ALA A C 1
ATOM 1433 O O . ALA A 1 183 ? 13.465 0.647 15.564 1.00 86.25 183 ALA A O 1
ATOM 1434 N N . PHE A 1 184 ? 12.684 2.672 16.164 1.00 85.19 184 PHE A N 1
ATOM 1435 C CA . PHE A 1 184 ? 13.954 3.380 15.961 1.00 85.19 184 PHE A CA 1
ATOM 1436 C C . PHE A 1 184 ? 15.098 2.816 16.810 1.00 85.19 184 PHE A C 1
ATOM 1438 O O . PHE A 1 184 ? 16.191 2.586 16.298 1.00 85.19 184 PHE A O 1
ATOM 1445 N N . ARG A 1 185 ? 14.856 2.537 18.100 1.00 83.44 185 ARG A N 1
ATOM 1446 C CA . ARG A 1 185 ? 15.883 1.934 18.971 1.00 83.44 185 ARG A CA 1
ATOM 1447 C C . ARG A 1 185 ? 16.345 0.564 18.484 1.00 83.44 185 ARG A C 1
ATOM 1449 O O . ARG A 1 185 ? 17.502 0.215 18.688 1.00 83.44 185 ARG A O 1
ATOM 1456 N N . ASN A 1 186 ? 15.443 -0.212 17.891 1.00 78.00 186 ASN A N 1
ATOM 1457 C CA . ASN A 1 186 ? 15.764 -1.537 17.374 1.00 78.00 186 ASN A CA 1
ATOM 1458 C C . ASN A 1 186 ? 16.465 -1.458 16.013 1.00 78.00 186 ASN A C 1
ATOM 1460 O O . ASN A 1 186 ? 17.416 -2.200 15.801 1.00 78.00 186 ASN A O 1
ATOM 1464 N N . ALA A 1 187 ? 16.049 -0.542 15.134 1.00 76.81 187 ALA A N 1
ATOM 1465 C CA . ALA A 1 187 ? 16.708 -0.308 13.850 1.00 76.81 187 ALA A CA 1
ATOM 1466 C C . ALA A 1 187 ? 18.160 0.161 14.031 1.00 76.81 187 ALA A C 1
ATOM 1468 O O . ALA A 1 187 ? 19.058 -0.365 13.395 1.00 76.81 187 ALA A O 1
ATOM 1469 N N . GLY A 1 188 ? 18.438 1.038 15.002 1.00 66.25 188 GLY A N 1
ATOM 1470 C CA . GLY A 1 188 ? 19.819 1.432 15.321 1.00 66.25 188 GLY A CA 1
ATOM 1471 C C . GLY A 1 188 ? 20.712 0.304 15.870 1.00 66.25 188 GLY A C 1
ATOM 1472 O O . GLY A 1 188 ? 21.907 0.514 16.050 1.00 66.25 188 GLY A O 1
ATOM 1473 N N . ARG A 1 189 ? 20.152 -0.875 16.176 1.00 60.12 189 ARG A N 1
ATOM 1474 C CA . ARG A 1 189 ? 20.889 -2.061 16.653 1.00 60.12 189 ARG A CA 1
ATOM 1475 C C . ARG A 1 189 ? 21.020 -3.156 15.596 1.00 60.12 189 ARG A C 1
ATOM 1477 O O . ARG A 1 189 ? 21.841 -4.049 15.775 1.00 60.12 189 ARG A O 1
ATOM 1484 N N . ALA A 1 190 ? 20.189 -3.121 14.560 1.00 57.94 190 ALA A N 1
ATOM 1485 C CA . ALA A 1 190 ? 20.096 -4.146 13.535 1.00 57.94 190 ALA A CA 1
ATOM 1486 C C . ALA A 1 190 ? 20.197 -3.469 12.170 1.00 57.94 190 ALA A C 1
ATOM 1488 O O . ALA A 1 190 ? 19.257 -2.805 11.744 1.00 57.94 190 ALA A O 1
ATOM 1489 N N . ASP A 1 191 ? 21.322 -3.655 11.487 1.00 60.28 191 ASP A N 1
ATOM 1490 C CA . ASP A 1 191 ? 21.555 -3.123 10.140 1.00 60.28 191 ASP A CA 1
ATOM 1491 C C . ASP A 1 191 ? 20.867 -3.999 9.074 1.00 60.28 191 ASP A C 1
ATOM 1493 O O . ASP A 1 191 ? 21.481 -4.494 8.135 1.00 60.28 191 ASP A O 1
ATOM 1497 N N . ASP A 1 192 ? 19.580 -4.288 9.291 1.00 69.12 192 ASP A N 1
ATOM 1498 C CA . ASP A 1 192 ? 18.762 -5.116 8.406 1.00 69.12 192 ASP A CA 1
ATOM 1499 C C . ASP A 1 192 ? 17.484 -4.382 7.985 1.00 69.12 192 ASP A C 1
ATOM 1501 O O . ASP A 1 192 ? 16.817 -3.708 8.781 1.00 69.12 192 ASP A O 1
ATOM 1505 N N . VAL A 1 193 ? 17.120 -4.573 6.718 1.00 67.44 193 VAL A N 1
ATOM 1506 C CA . VAL A 1 193 ? 15.991 -3.958 6.013 1.00 67.44 193 VAL A CA 1
ATOM 1507 C C . VAL A 1 193 ? 14.667 -4.195 6.746 1.00 67.44 193 VAL A C 1
ATOM 1509 O O . VAL A 1 193 ? 13.821 -3.303 6.809 1.00 67.44 193 VAL A O 1
ATOM 1512 N N . THR A 1 194 ? 14.498 -5.345 7.398 1.00 69.25 194 THR A N 1
ATOM 1513 C CA . THR A 1 194 ? 13.284 -5.688 8.156 1.00 69.25 194 THR A CA 1
ATOM 1514 C C . THR A 1 194 ? 12.996 -4.692 9.288 1.00 69.25 194 THR A C 1
ATOM 1516 O O . THR A 1 194 ? 11.844 -4.323 9.552 1.00 69.25 194 THR A O 1
ATOM 1519 N N . SER A 1 195 ? 14.047 -4.204 9.956 1.00 74.81 195 SER A N 1
ATOM 1520 C CA . SER A 1 195 ? 13.932 -3.252 11.066 1.00 74.81 195 SER A CA 1
ATOM 1521 C C . SER A 1 195 ? 13.449 -1.874 10.598 1.00 74.81 195 SER A C 1
ATOM 1523 O O . SER A 1 195 ? 12.637 -1.231 11.271 1.00 74.81 195 SER A O 1
ATOM 1525 N N . TRP A 1 196 ? 13.878 -1.473 9.402 1.00 80.00 196 TRP A N 1
ATOM 1526 C CA . TRP A 1 196 ? 13.526 -0.223 8.747 1.00 80.00 196 TRP A CA 1
ATOM 1527 C C . TRP A 1 196 ? 12.043 -0.172 8.354 1.00 80.00 196 TRP A C 1
ATOM 1529 O O . TRP A 1 196 ? 11.361 0.823 8.623 1.00 80.00 196 TRP A O 1
ATOM 1539 N N . VAL A 1 197 ? 11.494 -1.269 7.812 1.00 78.25 197 VAL A N 1
ATOM 1540 C CA . VAL A 1 197 ? 10.073 -1.332 7.412 1.00 78.25 197 VAL A CA 1
ATOM 1541 C C . VAL A 1 197 ? 9.150 -1.114 8.618 1.00 78.25 197 VAL A C 1
ATOM 1543 O O . VAL A 1 197 ? 8.075 -0.514 8.494 1.00 78.25 197 VAL A O 1
ATOM 1546 N N . ALA A 1 198 ? 9.564 -1.561 9.807 1.00 80.81 198 ALA A N 1
ATOM 1547 C CA . ALA A 1 198 ? 8.817 -1.315 11.035 1.00 80.81 198 ALA A CA 1
ATOM 1548 C C . ALA A 1 198 ? 8.766 0.183 11.385 1.00 80.81 198 ALA A C 1
ATOM 1550 O O . ALA A 1 198 ? 7.681 0.684 11.671 1.00 80.81 198 ALA A O 1
ATOM 1551 N N . VAL A 1 199 ? 9.895 0.902 11.298 1.00 87.62 199 VAL A N 1
ATOM 1552 C CA . VAL A 1 199 ? 9.955 2.361 11.537 1.00 87.62 199 VAL A CA 1
ATOM 1553 C C . VAL A 1 199 ? 9.079 3.111 10.534 1.00 87.62 199 VAL A C 1
ATOM 1555 O O . VAL A 1 199 ? 8.308 3.994 10.913 1.00 87.62 199 VAL A O 1
ATOM 1558 N N . ARG A 1 200 ? 9.145 2.721 9.255 1.00 86.25 200 ARG A N 1
ATOM 1559 C CA . ARG A 1 200 ? 8.313 3.298 8.193 1.00 86.25 200 ARG A CA 1
ATOM 1560 C C . ARG A 1 200 ? 6.826 3.169 8.501 1.00 86.25 200 ARG A C 1
ATOM 1562 O O . ARG A 1 200 ? 6.072 4.121 8.327 1.00 86.25 200 ARG A O 1
ATOM 1569 N N . SER A 1 201 ? 6.399 1.981 8.929 1.00 81.88 201 SER A N 1
ATOM 1570 C CA . SER A 1 201 ? 4.980 1.655 9.108 1.00 81.88 201 SER A CA 1
ATOM 1571 C C . SER A 1 201 ? 4.325 2.539 10.171 1.00 81.88 201 SER A C 1
ATOM 1573 O O . SER A 1 201 ? 3.276 3.129 9.914 1.00 81.88 201 SER A O 1
ATOM 1575 N N . SER A 1 202 ? 4.966 2.703 11.332 1.00 86.44 202 SER A N 1
ATOM 1576 C CA . SER A 1 202 ? 4.473 3.594 12.389 1.00 86.44 202 SER A CA 1
ATOM 1577 C C . SER A 1 202 ? 4.611 5.077 12.032 1.00 86.44 202 SER A C 1
ATOM 1579 O O . SER A 1 202 ? 3.723 5.856 12.370 1.00 86.44 202 SER A O 1
ATOM 1581 N N . ALA A 1 203 ? 5.644 5.476 11.282 1.00 90.50 203 ALA A N 1
ATOM 1582 C CA . ALA A 1 203 ? 5.776 6.848 10.788 1.00 90.50 203 ALA A CA 1
ATOM 1583 C C . ALA A 1 203 ? 4.633 7.245 9.834 1.00 90.50 203 ALA A C 1
ATOM 1585 O O . ALA A 1 203 ? 4.042 8.315 9.968 1.00 90.50 203 ALA A O 1
ATOM 1586 N N . VAL A 1 204 ? 4.291 6.363 8.889 1.00 87.19 204 VAL A N 1
ATOM 1587 C CA . VAL A 1 204 ? 3.186 6.563 7.936 1.00 87.19 204 VAL A CA 1
ATOM 1588 C C . VAL A 1 204 ? 1.832 6.596 8.652 1.00 87.19 204 VAL A C 1
ATOM 1590 O O . VAL A 1 204 ? 0.962 7.387 8.275 1.00 87.19 204 VAL A O 1
ATOM 1593 N N . ALA A 1 205 ? 1.647 5.765 9.682 1.00 87.00 205 ALA A N 1
ATOM 1594 C CA . ALA A 1 205 ? 0.432 5.760 10.493 1.00 87.00 205 ALA A CA 1
ATOM 1595 C C . ALA A 1 205 ? 0.262 7.077 11.273 1.00 87.00 205 ALA A C 1
ATOM 1597 O O . ALA A 1 205 ? -0.796 7.698 11.188 1.00 87.00 205 ALA A O 1
ATOM 1598 N N . LEU A 1 206 ? 1.320 7.568 11.930 1.00 90.00 206 LEU A N 1
ATOM 1599 C CA . LEU A 1 206 ? 1.313 8.861 12.634 1.00 90.00 206 LEU A CA 1
ATOM 1600 C C . LEU A 1 206 ? 1.021 10.033 11.681 1.00 90.00 206 LEU A C 1
ATOM 1602 O O . LEU A 1 206 ? 0.174 10.876 11.985 1.00 90.00 206 LEU A O 1
ATOM 1606 N N . ALA A 1 207 ? 1.601 10.014 10.476 1.00 89.19 207 ALA A N 1
ATOM 1607 C CA . ALA A 1 207 ? 1.301 11.000 9.436 1.00 89.19 207 ALA A CA 1
ATOM 1608 C C . ALA A 1 207 ? -0.170 10.969 8.996 1.00 89.19 207 ALA A C 1
ATOM 1610 O O . ALA A 1 207 ? -0.757 12.012 8.709 1.00 89.19 207 ALA A O 1
ATOM 1611 N N . THR A 1 208 ? -0.796 9.788 9.002 1.00 83.69 208 THR A N 1
ATOM 1612 C CA . THR A 1 208 ? -2.228 9.623 8.694 1.00 83.69 208 THR A CA 1
ATOM 1613 C C . THR A 1 208 ? -3.117 10.232 9.785 1.00 83.69 208 THR A C 1
ATOM 1615 O O . THR A 1 208 ? -4.145 10.834 9.468 1.00 83.69 208 THR A O 1
ATOM 1618 N N . CYS A 1 209 ? -2.687 10.182 11.050 1.00 83.88 209 CYS A N 1
ATOM 1619 C CA . CYS A 1 209 ? -3.339 10.880 12.164 1.00 83.88 209 CYS A CA 1
ATOM 1620 C C . CYS A 1 209 ? -3.116 12.403 12.158 1.00 83.88 209 CYS A C 1
ATOM 1622 O O . CYS A 1 209 ? -3.769 13.116 12.924 1.00 83.88 209 CYS A O 1
ATOM 1624 N N . GLY A 1 210 ? -2.228 12.907 11.297 1.00 84.88 210 GLY A N 1
ATOM 1625 C CA . GLY A 1 210 ? -1.911 14.327 11.150 1.00 84.88 210 GLY A CA 1
ATOM 1626 C C . GLY A 1 210 ? -0.558 14.751 11.725 1.00 84.88 210 GLY A C 1
ATOM 1627 O O . GLY A 1 210 ? -0.213 15.923 11.594 1.00 84.88 210 GLY A O 1
ATOM 1628 N N . ASP A 1 211 ? 0.219 13.837 12.312 1.00 90.00 211 ASP A N 1
ATOM 1629 C CA . ASP A 1 211 ? 1.577 14.120 12.784 1.00 90.00 211 ASP A CA 1
ATOM 1630 C C . ASP A 1 211 ? 2.627 13.652 11.767 1.00 90.00 211 ASP A C 1
ATOM 1632 O O . ASP A 1 211 ? 2.938 12.467 11.650 1.00 90.00 211 ASP A O 1
ATOM 1636 N N . SER A 1 212 ? 3.181 14.602 11.014 1.00 90.00 212 SER A N 1
ATOM 1637 C CA . SER A 1 212 ? 4.151 14.319 9.947 1.00 90.00 212 SER A CA 1
ATOM 1638 C C . SER A 1 212 ? 5.609 14.298 10.428 1.00 90.00 212 SER A C 1
ATOM 1640 O O . SER A 1 212 ? 6.487 13.872 9.674 1.00 90.00 212 SER A O 1
ATOM 1642 N N . ASP A 1 213 ? 5.899 14.709 11.666 1.00 91.06 213 ASP A N 1
ATOM 1643 C CA . ASP A 1 213 ? 7.275 14.826 12.172 1.00 91.06 213 ASP A CA 1
ATOM 1644 C C . ASP A 1 213 ? 8.012 13.474 12.259 1.00 91.06 213 ASP A C 1
ATOM 1646 O O . ASP A 1 213 ? 9.181 13.391 11.851 1.00 91.06 213 ASP A O 1
ATOM 1650 N N . PRO A 1 214 ? 7.367 12.371 12.696 1.00 92.19 214 PRO A N 1
ATOM 1651 C CA . PRO A 1 214 ? 7.961 11.039 12.641 1.00 92.19 214 PRO A CA 1
ATOM 1652 C C . PRO A 1 214 ? 8.332 10.606 11.222 1.00 92.19 214 PRO A C 1
ATOM 1654 O O . PRO A 1 214 ? 9.357 9.948 11.035 1.00 92.19 214 PRO A O 1
ATOM 1657 N N . LEU A 1 215 ? 7.520 10.980 10.228 1.00 90.88 215 LEU A N 1
ATOM 1658 C CA . LEU A 1 215 ? 7.761 10.644 8.827 1.00 90.88 215 LEU A CA 1
ATOM 1659 C C . LEU A 1 215 ? 8.910 11.460 8.234 1.00 90.88 215 LEU A C 1
ATOM 1661 O O . LEU A 1 215 ? 9.757 10.894 7.550 1.00 90.88 215 LEU A O 1
ATOM 1665 N N . ARG A 1 216 ? 8.998 12.752 8.558 1.00 90.56 216 ARG A N 1
ATOM 1666 C CA . ARG A 1 216 ? 10.145 13.600 8.195 1.00 90.56 216 ARG A CA 1
ATOM 1667 C C . ARG A 1 216 ? 11.445 13.058 8.763 1.00 90.56 216 ARG A C 1
ATOM 1669 O O . ARG A 1 216 ? 12.423 12.889 8.043 1.00 90.56 216 ARG A O 1
ATOM 1676 N N . THR A 1 217 ? 11.431 12.734 10.053 1.00 90.69 217 THR A N 1
ATOM 1677 C CA . THR A 1 217 ? 12.586 12.156 10.749 1.00 90.69 217 THR A CA 1
ATOM 1678 C C . THR A 1 217 ? 13.024 10.854 10.086 1.00 90.69 217 THR A C 1
ATOM 1680 O O . THR A 1 217 ? 14.209 10.652 9.842 1.00 90.69 217 THR A O 1
ATOM 1683 N N . PHE A 1 218 ? 12.066 9.994 9.741 1.00 89.94 218 PHE A N 1
ATOM 1684 C CA . PHE A 1 218 ? 12.327 8.759 9.015 1.00 89.94 218 PHE A CA 1
ATOM 1685 C C . PHE A 1 218 ? 12.967 9.002 7.640 1.00 89.94 218 PHE A C 1
ATOM 1687 O O . PHE A 1 218 ? 13.971 8.369 7.335 1.00 89.94 218 PHE A O 1
ATOM 1694 N N . VAL A 1 219 ? 12.452 9.937 6.835 1.00 90.50 219 VAL A N 1
ATOM 1695 C CA . VAL A 1 219 ? 13.059 10.273 5.533 1.00 90.50 219 VAL A CA 1
ATOM 1696 C C . VAL A 1 219 ? 14.507 10.738 5.712 1.00 90.50 219 VAL A C 1
ATOM 1698 O O . VAL A 1 219 ? 15.385 10.296 4.986 1.00 90.50 219 VAL A O 1
ATOM 1701 N N . HIS A 1 220 ? 14.795 11.563 6.719 1.00 86.62 220 HIS A N 1
ATOM 1702 C CA . HIS A 1 220 ? 16.155 12.062 6.941 1.00 86.62 220 HIS A CA 1
ATOM 1703 C C . HIS A 1 220 ? 17.128 11.032 7.531 1.00 86.62 220 HIS A C 1
ATOM 1705 O O . HIS A 1 220 ? 18.318 11.091 7.242 1.00 86.62 220 HIS A O 1
ATOM 1711 N N . GLN A 1 221 ? 16.659 10.132 8.397 1.00 83.50 221 GLN A N 1
ATOM 1712 C CA . GLN A 1 221 ? 17.534 9.242 9.177 1.00 83.50 221 GLN A CA 1
ATOM 1713 C C . GLN A 1 221 ? 17.560 7.803 8.672 1.00 83.50 221 GLN A C 1
ATOM 1715 O O . GLN A 1 221 ? 18.454 7.040 9.025 1.00 83.50 221 GLN A O 1
ATOM 1720 N N . SER A 1 222 ? 16.544 7.399 7.920 1.00 80.94 222 SER A N 1
ATOM 1721 C CA . SER A 1 222 ? 16.322 6.012 7.524 1.00 80.94 222 SER A CA 1
ATOM 1722 C C . SER A 1 222 ? 16.236 5.848 6.008 1.00 80.94 222 SER A C 1
ATOM 1724 O O . SER A 1 222 ? 16.032 4.738 5.548 1.00 80.94 222 SER A O 1
ATOM 1726 N N . LEU A 1 223 ? 16.410 6.910 5.224 1.00 85.62 223 LEU A N 1
ATOM 1727 C CA . LEU A 1 223 ? 16.591 6.857 3.770 1.00 85.62 223 LEU A CA 1
ATOM 1728 C C . LEU A 1 223 ? 17.876 7.599 3.390 1.00 85.62 223 LEU A C 1
ATOM 1730 O O . LEU A 1 223 ? 17.858 8.547 2.614 1.00 85.62 223 LEU A O 1
ATOM 1734 N N . ALA A 1 224 ? 18.978 7.225 4.040 1.00 82.38 224 ALA A N 1
ATOM 1735 C CA . ALA A 1 224 ? 20.263 7.913 3.918 1.00 82.38 224 ALA A CA 1
ATOM 1736 C C . ALA A 1 224 ? 21.312 7.110 3.135 1.00 82.38 224 ALA A C 1
ATOM 1738 O O . ALA A 1 224 ? 22.382 7.639 2.838 1.00 82.38 224 ALA A O 1
ATOM 1739 N N . THR A 1 225 ? 21.044 5.836 2.841 1.00 86.19 225 THR A N 1
ATOM 1740 C CA . THR A 1 225 ? 21.955 4.954 2.101 1.00 86.19 225 THR A CA 1
ATOM 1741 C C . THR A 1 225 ? 21.277 4.378 0.865 1.00 86.19 225 THR A C 1
ATOM 1743 O O . THR A 1 225 ? 20.070 4.130 0.876 1.00 86.19 225 THR A O 1
ATOM 1746 N N . ASP A 1 226 ? 22.065 4.063 -0.165 1.00 86.81 226 ASP A N 1
ATOM 1747 C CA . ASP A 1 226 ? 21.571 3.442 -1.403 1.00 86.81 226 ASP A CA 1
ATOM 1748 C C . ASP A 1 226 ? 20.765 2.161 -1.129 1.00 86.81 226 ASP A C 1
ATOM 1750 O O . ASP A 1 226 ? 19.728 1.923 -1.745 1.00 86.81 226 ASP A O 1
ATOM 1754 N N . GLN A 1 227 ? 21.190 1.354 -0.149 1.00 86.06 227 GLN A N 1
ATOM 1755 C CA . GLN A 1 227 ? 20.483 0.133 0.250 1.00 86.06 227 GLN A CA 1
ATOM 1756 C C . GLN A 1 227 ? 19.097 0.429 0.847 1.00 86.06 227 GLN A C 1
ATOM 1758 O O . GLN A 1 227 ? 18.139 -0.302 0.590 1.00 86.06 227 GLN A O 1
ATOM 1763 N N . GLN A 1 228 ? 18.971 1.495 1.641 1.00 86.50 228 GLN A N 1
ATOM 1764 C CA . GLN A 1 228 ? 17.693 1.923 2.217 1.00 86.50 228 GLN A CA 1
ATOM 1765 C C . GLN A 1 228 ? 16.768 2.515 1.149 1.00 86.50 228 GLN A C 1
ATOM 1767 O O . GLN A 1 228 ? 15.569 2.229 1.142 1.00 86.50 228 GLN A O 1
ATOM 1772 N N . GLU A 1 229 ? 17.318 3.299 0.221 1.00 89.69 229 GLU A N 1
ATOM 1773 C CA . GLU A 1 229 ? 16.568 3.837 -0.914 1.00 89.69 229 GLU A CA 1
ATOM 1774 C C . GLU A 1 229 ? 16.050 2.718 -1.822 1.00 89.69 229 GLU A C 1
ATOM 1776 O O . GLU A 1 229 ? 14.860 2.682 -2.147 1.00 89.69 229 GLU A O 1
ATOM 1781 N N . GLN A 1 230 ? 16.904 1.746 -2.150 1.00 91.56 230 GLN A N 1
ATOM 1782 C CA . GLN A 1 230 ? 16.528 0.545 -2.892 1.00 91.56 230 GLN A CA 1
ATOM 1783 C C . GLN A 1 230 ? 15.406 -0.222 -2.183 1.00 91.56 230 GLN A C 1
ATOM 1785 O O . GLN A 1 230 ? 14.398 -0.560 -2.809 1.00 91.56 230 GLN A O 1
ATOM 1790 N N . ALA A 1 231 ? 15.535 -0.449 -0.873 1.00 88.75 231 ALA A N 1
ATOM 1791 C CA . ALA A 1 231 ? 14.502 -1.117 -0.091 1.00 88.75 231 ALA A CA 1
ATOM 1792 C C . ALA A 1 231 ? 13.162 -0.374 -0.133 1.00 88.75 231 ALA A C 1
ATOM 1794 O O . ALA A 1 231 ? 12.111 -0.999 -0.290 1.00 88.75 231 ALA A O 1
ATOM 1795 N N . ASN A 1 232 ? 13.185 0.957 -0.061 1.00 89.50 232 ASN A N 1
ATOM 1796 C CA . ASN A 1 232 ? 11.983 1.775 -0.169 1.00 89.50 232 ASN A CA 1
ATOM 1797 C C . ASN A 1 232 ? 11.340 1.716 -1.554 1.00 89.50 232 ASN A C 1
ATOM 1799 O O . ASN A 1 232 ? 10.117 1.576 -1.647 1.00 89.50 232 ASN A O 1
ATOM 1803 N N . LEU A 1 233 ? 12.145 1.788 -2.616 1.00 92.88 233 LEU A N 1
ATOM 1804 C CA . LEU A 1 233 ? 11.658 1.656 -3.986 1.00 92.88 233 LEU A CA 1
ATOM 1805 C C . LEU A 1 233 ? 11.022 0.285 -4.206 1.00 92.88 233 LEU A C 1
ATOM 1807 O O . LEU A 1 233 ? 9.885 0.220 -4.663 1.00 92.88 233 LEU A O 1
ATOM 1811 N N . ASN A 1 234 ? 11.688 -0.796 -3.799 1.00 89.19 234 ASN A N 1
ATOM 1812 C CA . ASN A 1 234 ? 11.170 -2.154 -3.951 1.00 89.19 234 ASN A CA 1
ATOM 1813 C C . ASN A 1 234 ? 9.934 -2.418 -3.088 1.00 89.19 234 ASN A C 1
ATOM 1815 O O . ASN A 1 234 ? 8.995 -3.059 -3.559 1.00 89.19 234 ASN A O 1
ATOM 1819 N N . TYR A 1 235 ? 9.880 -1.886 -1.862 1.00 84.69 235 TYR A N 1
ATOM 1820 C CA . TYR A 1 235 ? 8.672 -1.929 -1.038 1.00 84.69 235 TYR A CA 1
ATOM 1821 C C . TYR A 1 235 ? 7.495 -1.318 -1.804 1.00 84.69 235 TYR A C 1
ATOM 1823 O O . TYR A 1 235 ? 6.461 -1.959 -1.987 1.00 84.69 235 TYR A O 1
ATOM 1831 N N . TRP A 1 236 ? 7.647 -0.082 -2.285 1.00 85.25 236 TRP A N 1
ATOM 1832 C CA . TRP A 1 236 ? 6.586 0.599 -3.015 1.00 85.25 236 TRP A CA 1
ATOM 1833 C C . TRP A 1 236 ? 6.238 -0.110 -4.322 1.00 85.25 236 TRP A C 1
ATOM 1835 O O . TRP A 1 236 ? 5.059 -0.336 -4.584 1.00 85.25 236 TRP A O 1
ATOM 1845 N N . ALA A 1 237 ? 7.241 -0.494 -5.109 1.00 81.25 237 ALA A N 1
ATOM 1846 C CA . ALA A 1 237 ? 7.080 -1.196 -6.373 1.00 81.25 237 ALA A CA 1
ATOM 1847 C C . ALA A 1 237 ? 6.297 -2.506 -6.186 1.00 81.25 237 ALA A C 1
ATOM 1849 O O . ALA A 1 237 ? 5.380 -2.795 -6.954 1.00 81.25 237 ALA A O 1
ATOM 1850 N N . TYR A 1 238 ? 6.561 -3.257 -5.117 1.00 75.06 238 TYR A N 1
ATOM 1851 C CA . TYR A 1 238 ? 5.781 -4.444 -4.776 1.00 75.06 238 TYR A CA 1
ATOM 1852 C C . TYR A 1 238 ? 4.314 -4.116 -4.468 1.00 75.06 238 TYR A C 1
ATOM 1854 O O . TYR A 1 238 ? 3.407 -4.716 -5.055 1.00 75.06 238 TYR A O 1
ATOM 1862 N N . TRP A 1 239 ? 4.064 -3.114 -3.618 1.00 71.44 239 TRP A N 1
ATOM 1863 C CA . TRP A 1 239 ? 2.709 -2.726 -3.205 1.00 71.44 239 TRP A CA 1
ATOM 1864 C C . TRP A 1 239 ? 1.859 -2.122 -4.322 1.00 71.44 239 TRP A C 1
ATOM 1866 O O . TRP A 1 239 ? 0.650 -2.343 -4.357 1.00 71.44 239 TRP A O 1
ATOM 1876 N N . VAL A 1 240 ? 2.459 -1.372 -5.246 1.00 70.00 240 VAL A N 1
ATOM 1877 C CA . VAL A 1 240 ? 1.738 -0.812 -6.404 1.00 70.00 240 VAL A CA 1
ATOM 1878 C C . VAL A 1 240 ? 1.609 -1.812 -7.558 1.00 70.00 240 VAL A C 1
ATOM 1880 O O . VAL A 1 240 ? 1.001 -1.495 -8.583 1.00 70.00 240 VAL A O 1
ATOM 1883 N N . GLY A 1 241 ? 2.169 -3.015 -7.398 1.00 66.56 241 GLY A N 1
ATOM 1884 C CA . GLY A 1 241 ? 2.161 -4.070 -8.406 1.00 66.56 241 GLY A CA 1
ATOM 1885 C C . GLY A 1 241 ? 3.069 -3.790 -9.601 1.00 66.56 241 GLY A C 1
ATOM 1886 O O . GLY A 1 241 ? 2.762 -4.230 -10.702 1.00 66.56 241 GLY A O 1
ATOM 1887 N N . GLU A 1 242 ? 4.133 -3.018 -9.411 1.00 78.31 242 GLU A N 1
ATOM 1888 C CA . GLU A 1 242 ? 5.233 -2.852 -10.367 1.00 78.31 242 GLU A CA 1
ATOM 1889 C C . GLU A 1 242 ? 6.147 -4.089 -10.360 1.00 78.31 242 GLU A C 1
ATOM 1891 O O . GLU A 1 242 ? 6.486 -4.592 -11.423 1.00 78.31 242 GLU A O 1
ATOM 1896 N N . ILE A 1 243 ? 6.453 -4.631 -9.172 1.00 76.19 243 ILE A N 1
ATOM 1897 C CA . ILE A 1 243 ? 7.042 -5.969 -9.017 1.00 76.19 243 ILE A CA 1
ATOM 1898 C C . ILE A 1 243 ? 5.895 -6.988 -9.002 1.00 76.19 243 ILE A C 1
ATOM 1900 O O . ILE A 1 243 ? 4.977 -6.912 -8.174 1.00 76.19 243 ILE A O 1
ATOM 1904 N N . ASP A 1 244 ? 5.933 -7.928 -9.939 1.00 65.88 244 ASP A N 1
ATOM 1905 C CA . ASP A 1 244 ? 4.897 -8.932 -10.220 1.00 65.88 244 ASP A CA 1
ATOM 1906 C C . ASP A 1 244 ? 5.232 -10.333 -9.680 1.00 65.88 244 ASP A C 1
ATOM 1908 O O . ASP A 1 244 ? 4.484 -11.284 -9.893 1.00 65.88 244 ASP A O 1
ATOM 1912 N N . THR A 1 245 ? 6.351 -10.463 -8.971 1.00 65.06 245 THR A N 1
ATOM 1913 C CA . THR A 1 245 ? 6.768 -11.699 -8.305 1.00 65.06 245 THR A CA 1
ATOM 1914 C C . THR A 1 245 ? 6.357 -11.684 -6.837 1.00 65.06 245 THR A C 1
ATOM 1916 O O . THR A 1 245 ? 6.578 -10.687 -6.144 1.00 65.06 245 THR A O 1
ATOM 1919 N N . VAL A 1 246 ? 5.806 -12.800 -6.341 1.00 64.06 246 VAL A N 1
ATOM 1920 C CA . VAL A 1 246 ? 5.495 -12.971 -4.909 1.00 64.06 246 VAL A CA 1
ATOM 1921 C C . VAL A 1 246 ? 6.771 -12.924 -4.110 1.00 64.06 246 VAL A C 1
ATOM 1923 O O . VAL A 1 246 ? 7.747 -13.604 -4.425 1.00 64.06 246 VAL A O 1
ATOM 1926 N N . GLN A 1 247 ? 6.717 -12.168 -3.024 1.00 65.19 247 GLN A N 1
ATOM 1927 C CA . GLN A 1 247 ? 7.792 -12.104 -2.057 1.00 65.19 247 GLN A CA 1
ATOM 1928 C C . GLN A 1 247 ? 7.286 -12.684 -0.740 1.00 65.19 247 GLN A C 1
ATOM 1930 O O . GLN A 1 247 ? 6.289 -12.225 -0.182 1.00 65.19 247 GLN A O 1
ATOM 1935 N N . VAL A 1 248 ? 7.951 -13.749 -0.296 1.00 63.62 248 VAL A N 1
ATOM 1936 C CA . VAL A 1 248 ? 7.583 -14.538 0.893 1.00 63.62 248 VAL A CA 1
ATOM 1937 C C . VAL A 1 248 ? 8.134 -13.947 2.193 1.00 63.62 248 VAL A C 1
ATOM 1939 O O . VAL A 1 248 ? 7.666 -14.280 3.277 1.00 63.62 248 VAL A O 1
ATOM 1942 N N . ASP A 1 249 ? 9.114 -13.056 2.075 1.00 70.31 249 ASP A N 1
ATOM 1943 C CA . ASP A 1 249 ? 9.768 -12.332 3.161 1.00 70.31 249 ASP A CA 1
ATOM 1944 C C . ASP A 1 249 ? 10.025 -10.883 2.740 1.00 70.31 249 ASP A C 1
ATOM 1946 O O . ASP A 1 249 ? 9.770 -10.529 1.595 1.00 70.31 249 ASP A O 1
ATOM 1950 N N . ASP A 1 250 ? 10.530 -10.041 3.645 1.00 77.69 250 ASP A N 1
ATOM 1951 C CA . ASP A 1 250 ? 10.892 -8.649 3.335 1.00 77.69 250 ASP A CA 1
ATOM 1952 C C . ASP A 1 250 ? 12.289 -8.495 2.716 1.00 77.69 250 ASP A C 1
ATOM 1954 O O . ASP A 1 250 ? 12.654 -7.415 2.253 1.00 77.69 250 ASP A O 1
ATOM 1958 N N . GLY A 1 251 ? 13.088 -9.561 2.674 1.00 80.25 251 GLY A N 1
ATOM 1959 C CA . GLY A 1 251 ? 14.465 -9.513 2.193 1.00 80.25 251 GLY A CA 1
ATOM 1960 C C . GLY A 1 251 ? 14.569 -9.173 0.706 1.00 80.25 251 GLY A C 1
ATOM 1961 O O . GLY A 1 251 ? 15.595 -8.657 0.265 1.00 80.25 251 GLY A O 1
ATOM 1962 N N . PHE A 1 252 ? 13.505 -9.379 -0.077 1.00 81.56 252 PHE A N 1
ATOM 1963 C CA . PHE A 1 252 ? 13.460 -8.958 -1.482 1.00 81.56 252 PHE A CA 1
ATOM 1964 C C . PHE A 1 252 ? 13.738 -7.468 -1.666 1.00 81.56 252 PHE A C 1
ATOM 1966 O O . PHE A 1 252 ? 14.301 -7.073 -2.687 1.00 81.56 252 PHE A O 1
ATOM 1973 N N . MET A 1 253 ? 13.374 -6.656 -0.668 1.00 84.62 253 MET A N 1
ATOM 1974 C CA . MET A 1 253 ? 13.513 -5.208 -0.715 1.00 84.62 253 MET A CA 1
ATOM 1975 C C . MET A 1 253 ? 14.980 -4.808 -0.905 1.00 84.62 253 MET A C 1
ATOM 1977 O O . MET A 1 253 ? 15.255 -3.879 -1.653 1.00 84.62 253 MET A O 1
ATOM 1981 N N . GLY A 1 254 ? 15.927 -5.547 -0.319 1.00 87.25 254 GLY A N 1
ATOM 1982 C CA . GLY A 1 254 ? 17.362 -5.321 -0.522 1.00 87.25 254 GLY A CA 1
ATOM 1983 C C . GLY A 1 254 ? 17.990 -6.116 -1.675 1.00 87.25 254 GLY A C 1
ATOM 1984 O O . GLY A 1 254 ? 19.137 -5.860 -2.022 1.00 87.25 254 GLY A O 1
ATOM 1985 N N . ARG A 1 255 ? 17.286 -7.099 -2.257 1.00 88.12 255 ARG A N 1
ATOM 1986 C CA . ARG A 1 255 ? 17.845 -8.003 -3.284 1.00 88.12 255 ARG A CA 1
ATOM 1987 C C . ARG A 1 255 ? 17.532 -7.578 -4.716 1.00 88.12 255 ARG A C 1
ATOM 1989 O O . ARG A 1 255 ? 18.351 -7.804 -5.600 1.00 88.12 255 ARG A O 1
ATOM 1996 N N . ILE A 1 256 ? 16.347 -7.023 -4.960 1.00 88.25 256 ILE A N 1
ATOM 1997 C CA . ILE A 1 256 ? 15.903 -6.672 -6.316 1.00 88.25 256 ILE A CA 1
ATOM 1998 C C . ILE A 1 256 ? 16.578 -5.367 -6.746 1.00 88.25 256 ILE A C 1
ATOM 2000 O O . ILE A 1 256 ? 16.499 -4.376 -6.027 1.00 88.25 256 ILE A O 1
ATOM 2004 N N . ASP A 1 257 ? 17.231 -5.348 -7.907 1.00 93.00 257 ASP A N 1
ATOM 2005 C CA . ASP A 1 257 ? 17.752 -4.104 -8.487 1.00 93.00 257 ASP A CA 1
ATOM 2006 C C . ASP A 1 257 ? 16.571 -3.268 -9.019 1.00 93.00 257 ASP A C 1
ATOM 2008 O O . ASP A 1 257 ? 15.845 -3.759 -9.892 1.00 93.00 257 ASP A O 1
ATOM 2012 N N . PRO A 1 258 ? 16.362 -2.024 -8.539 1.00 93.81 258 PRO A N 1
ATOM 2013 C CA . PRO A 1 258 ? 15.285 -1.157 -9.005 1.00 93.81 258 PRO A CA 1
ATOM 2014 C C . PRO A 1 258 ? 15.237 -0.995 -10.526 1.00 93.81 258 PRO A C 1
ATOM 2016 O O . PRO A 1 258 ? 14.161 -0.927 -11.107 1.00 93.81 258 PRO A O 1
ATOM 2019 N N . ARG A 1 259 ? 16.393 -1.042 -11.201 1.00 92.88 259 ARG A N 1
ATOM 2020 C CA . ARG A 1 259 ? 16.506 -0.888 -12.662 1.00 92.88 259 ARG A CA 1
ATOM 2021 C C . ARG A 1 259 ? 15.870 -2.027 -13.462 1.00 92.88 259 ARG A C 1
ATOM 2023 O O . ARG A 1 259 ? 15.764 -1.923 -14.680 1.00 92.88 259 ARG A O 1
ATOM 2030 N N . THR A 1 260 ? 15.481 -3.118 -12.804 1.00 91.75 260 THR A N 1
ATOM 2031 C CA . THR A 1 260 ? 14.894 -4.300 -13.455 1.00 91.75 260 THR A CA 1
ATOM 2032 C C . THR A 1 260 ? 13.388 -4.193 -13.692 1.00 91.75 260 THR A C 1
ATOM 2034 O O . THR A 1 260 ? 12.847 -4.978 -14.467 1.00 91.75 260 THR A O 1
ATOM 2037 N N . TRP A 1 261 ? 12.706 -3.223 -13.076 1.00 92.50 261 TRP A N 1
ATOM 2038 C CA . TRP A 1 261 ? 11.282 -2.947 -13.292 1.00 92.50 261 TRP A CA 1
ATOM 2039 C C . TRP A 1 261 ? 11.071 -1.559 -13.927 1.00 92.50 261 TRP A C 1
ATOM 2041 O O . TRP A 1 261 ? 12.005 -0.778 -14.043 1.00 92.50 261 TRP A O 1
ATOM 2051 N N . SER A 1 262 ? 9.877 -1.246 -14.448 1.00 91.81 262 SER A N 1
ATOM 2052 C CA . SER A 1 262 ? 9.710 -0.091 -15.358 1.00 91.81 262 SER A CA 1
ATOM 2053 C C . SER A 1 262 ? 9.665 1.265 -14.648 1.00 91.81 262 SER A C 1
ATOM 2055 O O . SER A 1 262 ? 10.070 2.278 -15.207 1.00 91.81 262 SER A O 1
ATOM 2057 N N . GLY A 1 263 ? 9.119 1.300 -13.431 1.00 93.56 263 GLY A N 1
ATOM 2058 C CA . GLY A 1 263 ? 8.923 2.509 -12.624 1.00 93.56 263 GLY A CA 1
ATOM 2059 C C . GLY A 1 263 ? 7.689 3.328 -13.010 1.00 93.56 263 GLY A C 1
ATOM 2060 O O . GLY A 1 263 ? 7.324 4.270 -12.304 1.00 93.56 263 GLY A O 1
ATOM 2061 N N . VAL A 1 264 ? 6.990 2.946 -14.080 1.00 92.00 264 VAL A N 1
ATOM 2062 C CA . VAL A 1 264 ? 5.839 3.669 -14.637 1.00 92.00 264 VAL A CA 1
ATOM 2063 C C . VAL A 1 264 ? 4.652 3.676 -13.674 1.00 92.00 264 VAL A C 1
ATOM 2065 O O . VAL A 1 264 ? 4.062 4.733 -13.430 1.00 92.00 264 VAL A O 1
ATOM 2068 N N . ARG A 1 265 ? 4.282 2.519 -13.097 1.00 85.31 265 ARG A N 1
ATOM 2069 C CA . ARG A 1 265 ? 3.127 2.433 -12.183 1.00 85.31 265 ARG A CA 1
ATOM 2070 C C . ARG A 1 265 ? 3.437 3.141 -10.875 1.00 85.31 265 ARG A C 1
ATOM 2072 O O . ARG A 1 265 ? 2.563 3.820 -10.333 1.00 85.31 265 ARG A O 1
ATOM 2079 N N . LEU A 1 266 ? 4.672 3.008 -10.392 1.00 88.94 266 LEU A N 1
ATOM 2080 C CA . LEU A 1 266 ? 5.111 3.674 -9.173 1.00 88.94 266 LEU A CA 1
ATOM 2081 C C . LEU A 1 266 ? 5.109 5.199 -9.327 1.00 88.94 266 LEU A C 1
ATOM 2083 O O . LEU A 1 266 ? 4.521 5.884 -8.490 1.00 88.94 266 LEU A O 1
ATOM 2087 N N . LEU A 1 267 ? 5.671 5.737 -10.412 1.00 94.44 267 LEU A N 1
ATOM 2088 C CA . LEU A 1 267 ? 5.665 7.180 -10.645 1.00 94.44 267 LEU A CA 1
ATOM 2089 C C . LEU A 1 267 ? 4.235 7.733 -10.699 1.00 94.44 267 LEU A C 1
ATOM 2091 O O . LEU A 1 267 ? 3.913 8.659 -9.957 1.00 94.44 267 LEU A O 1
ATOM 2095 N N . GLY A 1 268 ? 3.347 7.123 -11.493 1.00 88.62 268 GLY A N 1
ATOM 2096 C CA . GLY A 1 268 ? 1.942 7.543 -11.554 1.00 88.62 268 GLY A CA 1
ATOM 2097 C C . GLY A 1 268 ? 1.231 7.454 -10.195 1.00 88.62 268 GLY A C 1
ATOM 2098 O O . GLY A 1 268 ? 0.463 8.341 -9.821 1.00 88.62 268 GLY A O 1
ATOM 2099 N N . HIS A 1 269 ? 1.523 6.417 -9.402 1.00 83.75 269 HIS A N 1
ATOM 2100 C CA . HIS A 1 269 ? 0.977 6.264 -8.052 1.00 83.75 269 HIS A CA 1
ATOM 2101 C C . HIS A 1 269 ? 1.409 7.392 -7.103 1.00 83.75 269 HIS A C 1
ATOM 2103 O O . HIS A 1 269 ? 0.589 7.863 -6.304 1.00 83.75 269 HIS A O 1
ATOM 2109 N N . LEU A 1 270 ? 2.680 7.796 -7.164 1.00 89.75 270 LEU A N 1
ATOM 2110 C CA . LEU A 1 270 ? 3.244 8.846 -6.317 1.00 89.75 270 LEU A CA 1
ATOM 2111 C C . LEU A 1 270 ? 2.723 10.225 -6.729 1.00 89.75 270 LEU A C 1
ATOM 2113 O O . LEU A 1 270 ? 2.242 10.964 -5.870 1.00 89.75 270 LEU A O 1
ATOM 2117 N N . LEU A 1 271 ? 2.721 10.544 -8.029 1.00 89.56 271 LEU A N 1
ATOM 2118 C CA . LEU A 1 271 ? 2.217 11.822 -8.551 1.00 89.56 271 LEU A CA 1
ATOM 2119 C C . LEU A 1 271 ? 0.748 12.059 -8.173 1.00 89.56 271 LEU A C 1
ATOM 2121 O O . LEU A 1 271 ? 0.393 13.145 -7.706 1.00 89.56 271 LEU A O 1
ATOM 2125 N N . ALA A 1 272 ? -0.094 11.025 -8.243 1.00 83.94 272 ALA A N 1
ATOM 2126 C CA . ALA A 1 272 ? -1.491 11.106 -7.817 1.00 83.94 272 ALA A CA 1
ATOM 2127 C C . ALA A 1 272 ? -1.665 11.477 -6.326 1.00 83.94 272 ALA A C 1
ATOM 2129 O O . ALA A 1 272 ? -2.721 11.979 -5.935 1.00 83.94 272 ALA A O 1
ATOM 2130 N N . ARG A 1 273 ? -0.641 11.249 -5.491 1.00 80.06 273 ARG A N 1
ATOM 2131 C CA . ARG A 1 273 ? -0.630 11.508 -4.037 1.00 80.06 273 ARG A CA 1
ATOM 2132 C C . ARG A 1 273 ? 0.176 12.742 -3.634 1.00 80.06 273 ARG A C 1
ATOM 2134 O O . ARG A 1 273 ? 0.200 13.093 -2.452 1.00 80.06 273 ARG A O 1
ATOM 2141 N N . LEU A 1 274 ? 0.805 13.415 -4.593 1.00 85.56 274 LEU A N 1
ATOM 2142 C CA . LEU A 1 274 ? 1.381 14.738 -4.394 1.00 85.56 274 LEU A CA 1
ATOM 2143 C C . LEU A 1 274 ? 0.262 15.775 -4.506 1.00 85.56 274 LEU A C 1
ATOM 2145 O O . LEU A 1 274 ? -0.183 16.132 -5.601 1.00 85.56 274 LEU A O 1
ATOM 2149 N N . HIS A 1 275 ? -0.235 16.210 -3.351 1.00 79.62 275 HIS A N 1
ATOM 2150 C CA . HIS A 1 275 ? -1.168 17.324 -3.233 1.00 79.62 275 HIS A CA 1
ATOM 2151 C C . HIS A 1 275 ? -0.878 18.135 -1.961 1.00 79.62 275 HIS A C 1
ATOM 2153 O O . HIS A 1 275 ? -0.394 17.572 -0.969 1.00 79.62 275 HIS A O 1
ATOM 2159 N N . PRO A 1 276 ? -1.214 19.439 -1.942 1.00 74.69 276 PRO A N 1
ATOM 2160 C CA . PRO A 1 276 ? -1.051 20.271 -0.756 1.00 74.69 276 PRO A CA 1
ATOM 2161 C C . PRO A 1 276 ? -1.753 19.670 0.468 1.00 74.69 276 PRO A C 1
ATOM 2163 O O . PRO A 1 276 ? -2.863 19.138 0.366 1.00 74.69 276 PRO A O 1
ATOM 2166 N N . GLY A 1 277 ? -1.092 19.734 1.625 1.00 74.38 277 GLY A N 1
ATOM 2167 C CA . GLY A 1 277 ? -1.623 19.227 2.895 1.00 74.38 277 GLY A CA 1
ATOM 2168 C C . GLY A 1 277 ? -1.616 17.701 3.054 1.00 74.38 277 GLY A C 1
ATOM 2169 O O . GLY A 1 277 ? -2.193 17.203 4.018 1.00 74.38 277 GLY A O 1
ATOM 2170 N N . SER A 1 278 ? -0.991 16.951 2.139 1.00 80.12 278 SER A N 1
ATOM 2171 C CA . SER A 1 278 ? -0.739 15.519 2.338 1.00 80.12 278 SER A CA 1
ATOM 2172 C C . SER A 1 278 ? 0.305 15.313 3.439 1.00 80.12 278 SER A C 1
ATOM 2174 O O . SER A 1 278 ? 1.436 15.776 3.301 1.00 80.12 278 SER A O 1
ATOM 2176 N N . GLY A 1 279 ? -0.042 14.578 4.500 1.00 81.81 279 GLY A N 1
ATOM 2177 C CA . GLY A 1 279 ? 0.909 14.200 5.558 1.00 81.81 279 GLY A CA 1
ATOM 2178 C C . GLY A 1 279 ? 2.041 13.290 5.063 1.00 81.81 279 GLY A C 1
ATOM 2179 O O . GLY A 1 279 ? 3.045 13.119 5.744 1.00 81.81 279 GLY A O 1
ATOM 2180 N N . HIS A 1 280 ? 1.907 12.729 3.857 1.00 85.12 280 HIS A N 1
ATOM 2181 C CA . HIS A 1 280 ? 2.890 11.838 3.234 1.00 85.12 280 HIS A CA 1
ATOM 2182 C C . HIS A 1 280 ? 3.742 12.522 2.159 1.00 85.12 280 HIS A C 1
ATOM 2184 O O . HIS A 1 280 ? 4.506 11.841 1.476 1.00 85.12 280 HIS A O 1
ATOM 2190 N N . ALA A 1 281 ? 3.609 13.842 1.979 1.00 86.06 281 ALA A N 1
ATOM 2191 C CA . ALA A 1 281 ? 4.269 14.571 0.897 1.00 86.06 281 ALA A CA 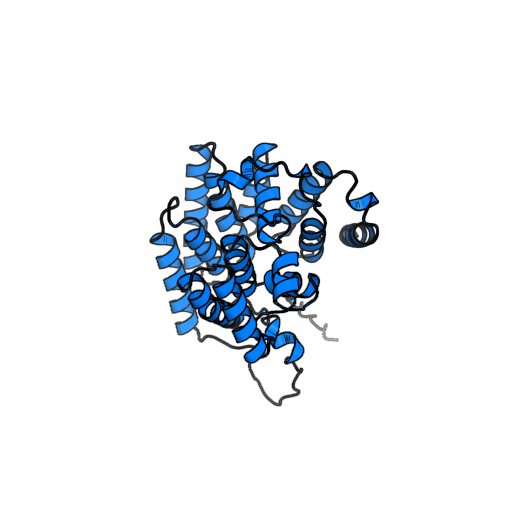1
ATOM 2192 C C . ALA A 1 281 ? 5.791 14.373 0.898 1.00 86.06 281 ALA A C 1
ATOM 2194 O O . ALA A 1 281 ? 6.344 14.036 -0.142 1.00 86.06 281 ALA A O 1
ATOM 2195 N N . ASP A 1 282 ? 6.445 14.491 2.056 1.00 88.12 282 ASP A N 1
ATOM 2196 C CA . ASP A 1 282 ? 7.908 14.399 2.157 1.00 88.12 282 ASP A CA 1
ATOM 2197 C C . ASP A 1 282 ? 8.430 13.021 1.713 1.00 88.12 282 ASP A C 1
ATOM 2199 O O . ASP A 1 282 ? 9.353 12.934 0.904 1.00 88.12 282 ASP A O 1
ATOM 2203 N N . LEU A 1 283 ? 7.780 11.936 2.157 1.00 90.00 283 LEU A N 1
ATOM 2204 C CA . LEU A 1 283 ? 8.121 10.580 1.717 1.00 90.00 283 LEU A CA 1
ATOM 2205 C C . LEU A 1 283 ? 7.866 10.397 0.216 1.00 90.00 283 LEU A C 1
ATOM 2207 O O . LEU A 1 283 ? 8.683 9.783 -0.470 1.00 90.00 283 LEU A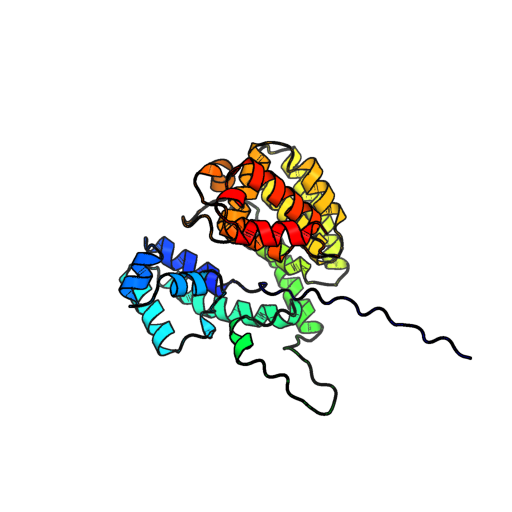 O 1
ATOM 2211 N N . ASN A 1 284 ? 6.746 10.906 -0.302 1.00 91.06 284 ASN A N 1
ATOM 2212 C CA . ASN A 1 284 ? 6.404 10.758 -1.715 1.00 91.06 284 ASN A CA 1
ATOM 2213 C C . ASN A 1 284 ? 7.380 11.527 -2.612 1.00 91.06 284 ASN A C 1
ATOM 2215 O O . ASN A 1 284 ? 7.842 10.969 -3.601 1.00 91.06 284 ASN A O 1
ATOM 2219 N N . VAL A 1 285 ? 7.726 12.768 -2.258 1.00 91.56 285 VAL A N 1
ATOM 2220 C CA . VAL A 1 285 ? 8.703 13.590 -2.990 1.00 91.56 285 VAL A CA 1
ATOM 2221 C C . VAL A 1 285 ? 10.070 12.918 -2.986 1.00 91.56 285 VAL A C 1
ATOM 2223 O O . VAL A 1 285 ? 10.666 12.754 -4.048 1.00 91.56 285 VAL A O 1
ATOM 2226 N N . HIS A 1 286 ? 10.537 12.467 -1.819 1.00 93.12 286 HIS A N 1
ATOM 2227 C CA . HIS A 1 286 ? 11.807 11.756 -1.718 1.00 93.12 286 HIS A CA 1
ATOM 2228 C C . HIS A 1 286 ? 11.797 10.462 -2.550 1.00 93.12 286 HIS A C 1
ATOM 2230 O O . HIS A 1 286 ? 12.722 10.208 -3.312 1.00 93.12 286 HIS A O 1
ATOM 2236 N N . THR A 1 287 ? 10.709 9.684 -2.495 1.00 94.12 287 THR A N 1
ATOM 2237 C CA . THR A 1 287 ? 10.578 8.451 -3.291 1.00 94.12 287 THR A CA 1
ATOM 2238 C C . THR A 1 287 ? 10.558 8.742 -4.798 1.00 94.12 287 THR A C 1
ATOM 2240 O O . THR A 1 287 ? 11.160 7.992 -5.559 1.00 94.12 287 THR A O 1
ATOM 2243 N N . VAL A 1 288 ? 9.910 9.827 -5.249 1.00 94.94 288 VAL A N 1
ATOM 2244 C CA . VAL A 1 288 ? 9.958 10.259 -6.660 1.00 94.94 288 VAL A CA 1
ATOM 2245 C C . VAL A 1 288 ? 11.386 10.611 -7.064 1.00 94.94 288 VAL A C 1
ATOM 2247 O O . VAL A 1 288 ? 11.831 10.190 -8.126 1.00 94.94 288 VAL A O 1
ATOM 2250 N N . TRP A 1 289 ? 12.114 11.347 -6.224 1.00 94.88 289 TRP A N 1
ATOM 2251 C CA . TRP A 1 289 ? 13.507 11.696 -6.490 1.00 94.88 289 TRP A CA 1
ATOM 2252 C C . TRP A 1 289 ? 14.396 10.450 -6.636 1.00 94.88 289 TRP A C 1
ATOM 2254 O O . TRP A 1 289 ? 15.023 10.293 -7.685 1.00 94.88 289 TRP A O 1
ATOM 2264 N N . SER A 1 290 ? 14.375 9.519 -5.673 1.00 95.75 290 SER A N 1
ATOM 2265 C CA . SER A 1 290 ? 15.153 8.270 -5.760 1.00 95.75 290 SER A CA 1
ATOM 2266 C C . SER A 1 290 ? 14.746 7.420 -6.968 1.00 95.75 290 SER A C 1
ATOM 2268 O O . SER A 1 290 ? 15.596 6.831 -7.634 1.00 95.75 290 SER A O 1
ATOM 2270 N N . LEU A 1 291 ? 13.452 7.388 -7.311 1.00 96.75 291 LEU A N 1
ATOM 2271 C CA . LEU A 1 291 ? 12.960 6.676 -8.492 1.00 96.75 291 LEU A CA 1
ATOM 2272 C C . LEU A 1 291 ? 13.539 7.258 -9.789 1.00 96.75 291 LEU A C 1
ATOM 2274 O O . LEU A 1 291 ? 13.961 6.510 -10.665 1.00 96.75 291 LEU A O 1
ATOM 2278 N N . LEU A 1 292 ? 13.577 8.584 -9.923 1.00 95.44 292 LEU A N 1
ATOM 2279 C CA . LEU A 1 292 ? 14.120 9.240 -11.115 1.00 95.44 292 LEU A CA 1
ATOM 2280 C C . LEU A 1 292 ? 15.638 9.060 -11.240 1.00 95.44 292 LEU A C 1
ATOM 2282 O O . LEU A 1 292 ? 16.146 8.985 -12.357 1.00 95.44 292 LEU A O 1
ATOM 2286 N N . LEU A 1 293 ? 16.355 8.939 -10.119 1.00 95.19 293 LEU A N 1
ATOM 2287 C CA . LEU A 1 293 ? 17.771 8.565 -10.130 1.00 95.19 293 LEU A CA 1
ATOM 2288 C C . LEU A 1 293 ? 17.984 7.117 -10.585 1.00 95.19 293 LEU A C 1
ATOM 2290 O O . LEU A 1 293 ? 18.914 6.842 -11.346 1.00 95.19 293 LEU A O 1
ATOM 2294 N N . ALA A 1 294 ? 17.116 6.196 -10.161 1.00 95.62 294 ALA A N 1
ATOM 2295 C CA . ALA A 1 294 ? 17.161 4.803 -10.597 1.00 95.62 294 ALA A CA 1
ATOM 2296 C C . ALA A 1 294 ? 16.747 4.626 -12.073 1.00 95.62 294 ALA A C 1
ATOM 2298 O O . ALA A 1 294 ? 17.305 3.765 -12.754 1.00 95.62 294 ALA A O 1
ATOM 2299 N N . HIS A 1 295 ? 15.840 5.470 -12.587 1.00 96.12 295 HIS A N 1
ATOM 2300 C CA . HIS A 1 295 ? 15.319 5.419 -13.961 1.00 96.12 295 HIS A CA 1
ATOM 2301 C C . HIS A 1 295 ? 15.461 6.767 -14.702 1.00 96.12 295 HIS A C 1
ATOM 2303 O O . HIS A 1 295 ? 14.465 7.470 -14.910 1.00 96.12 295 HIS A O 1
ATOM 2309 N N . PRO A 1 296 ? 16.668 7.131 -15.178 1.00 94.06 296 PRO A N 1
ATOM 2310 C CA . PRO A 1 296 ? 16.916 8.445 -15.781 1.00 94.06 296 PRO A CA 1
ATOM 2311 C C . PRO A 1 296 ? 16.094 8.747 -17.045 1.00 94.06 296 PRO A C 1
ATOM 2313 O O . PRO A 1 296 ? 15.817 9.911 -17.334 1.00 94.06 296 PRO A O 1
ATOM 2316 N N . SER A 1 297 ? 15.690 7.724 -17.808 1.00 94.38 297 SER A N 1
ATOM 2317 C CA . SER A 1 297 ? 14.894 7.894 -19.032 1.00 94.38 297 SER A CA 1
ATOM 2318 C C . SER A 1 297 ? 13.380 7.906 -18.790 1.00 94.38 297 SER A C 1
ATOM 2320 O O . SER A 1 297 ? 12.629 8.232 -19.705 1.00 94.38 297 SER A O 1
ATOM 2322 N N . LEU A 1 298 ? 12.905 7.647 -17.564 1.00 95.12 298 LEU A N 1
ATOM 2323 C CA . LEU A 1 298 ? 11.482 7.423 -17.268 1.00 95.12 298 LEU A CA 1
ATOM 2324 C C . LEU A 1 298 ? 10.571 8.567 -17.741 1.00 95.12 298 LEU A C 1
ATOM 2326 O O . LEU A 1 298 ? 9.510 8.336 -18.315 1.00 95.12 298 LEU A O 1
ATOM 2330 N N . LEU A 1 299 ? 10.984 9.820 -17.537 1.00 94.94 299 LEU A N 1
ATOM 2331 C CA . LEU A 1 299 ? 10.211 10.988 -17.982 1.00 94.94 299 LEU A CA 1
ATOM 2332 C C . LEU A 1 299 ? 10.381 11.294 -19.477 1.00 94.94 299 LEU A C 1
ATOM 2334 O O . LEU A 1 299 ? 9.538 11.974 -20.063 1.00 94.94 299 LEU A O 1
ATOM 2338 N N . ILE A 1 300 ? 11.471 10.834 -20.092 1.00 94.19 300 ILE A N 1
ATOM 2339 C CA . ILE A 1 300 ? 11.717 10.988 -21.531 1.00 94.19 300 ILE A CA 1
ATOM 2340 C C . ILE A 1 300 ? 10.812 10.018 -22.294 1.00 94.19 300 ILE A C 1
ATOM 2342 O O . ILE A 1 300 ? 10.109 10.434 -23.215 1.00 94.19 300 ILE A O 1
ATOM 2346 N N . ASP A 1 301 ? 10.771 8.767 -21.840 1.00 95.31 301 ASP A N 1
ATOM 2347 C CA . ASP A 1 301 ? 10.046 7.671 -22.481 1.00 95.31 301 ASP A CA 1
ATOM 2348 C C . ASP A 1 301 ? 8.524 7.767 -22.259 1.00 95.31 301 ASP A C 1
ATOM 2350 O O . ASP A 1 301 ? 7.738 7.251 -23.056 1.00 95.31 301 ASP A O 1
ATOM 2354 N N . HIS A 1 302 ? 8.079 8.491 -21.220 1.00 95.75 302 HIS A N 1
ATOM 2355 C CA . HIS A 1 302 ? 6.661 8.647 -20.872 1.00 95.75 302 HIS A CA 1
ATOM 2356 C C . HIS A 1 302 ? 6.211 10.124 -20.790 1.00 95.75 302 HIS A C 1
ATOM 2358 O O . HIS A 1 302 ? 6.017 10.665 -19.694 1.00 95.75 302 HIS A O 1
ATOM 2364 N N . PRO A 1 303 ? 5.935 10.785 -21.936 1.00 94.12 303 PRO A N 1
ATOM 2365 C CA . PRO A 1 303 ? 5.562 12.204 -21.990 1.00 94.12 303 PRO A CA 1
ATOM 2366 C C . PRO A 1 303 ? 4.332 12.591 -21.155 1.00 94.12 303 PRO A C 1
ATOM 2368 O O . PRO A 1 303 ? 4.270 13.709 -20.644 1.00 94.12 303 PRO A O 1
ATOM 2371 N N . ALA A 1 304 ? 3.366 11.680 -20.996 1.00 92.50 304 ALA A N 1
ATOM 2372 C CA . ALA A 1 304 ? 2.178 11.910 -20.171 1.00 92.50 304 ALA A CA 1
ATOM 2373 C C . ALA A 1 304 ? 2.534 12.056 -18.680 1.00 92.50 304 ALA A C 1
ATOM 2375 O O . ALA A 1 304 ? 2.102 13.012 -18.040 1.00 92.50 304 ALA A O 1
ATOM 2376 N N . LEU A 1 305 ? 3.384 11.164 -18.154 1.00 92.44 305 LEU A N 1
ATOM 2377 C CA . LEU A 1 305 ? 3.868 11.234 -16.771 1.00 92.44 305 LEU A CA 1
ATOM 2378 C C . LEU A 1 305 ? 4.745 12.466 -16.549 1.00 92.44 305 LEU A C 1
ATOM 2380 O O . LEU A 1 305 ? 4.649 13.109 -15.508 1.00 92.44 305 LEU A O 1
ATOM 2384 N N . ARG A 1 306 ? 5.548 12.846 -17.548 1.00 94.00 306 ARG A N 1
ATOM 2385 C CA . ARG A 1 306 ? 6.312 14.097 -17.516 1.00 94.00 306 ARG A CA 1
ATOM 2386 C C . ARG A 1 306 ? 5.409 15.319 -17.388 1.00 94.00 306 ARG A C 1
ATOM 2388 O O . ARG A 1 306 ? 5.674 16.177 -16.554 1.00 94.00 306 ARG A O 1
ATOM 2395 N N . SER A 1 307 ? 4.344 15.395 -18.186 1.00 92.44 307 SER A N 1
ATOM 2396 C CA . SER A 1 307 ? 3.383 16.499 -18.101 1.00 92.44 307 SER A CA 1
ATOM 2397 C C . SER A 1 307 ? 2.690 16.552 -16.739 1.00 92.44 307 SER A C 1
ATOM 2399 O O . SER A 1 307 ? 2.501 17.639 -16.201 1.00 92.44 307 SER A O 1
ATOM 2401 N N . GLU A 1 308 ? 2.319 15.397 -16.179 1.00 90.88 308 GLU A N 1
ATOM 2402 C CA . GLU A 1 308 ? 1.720 15.327 -14.844 1.00 90.88 308 GLU A CA 1
ATOM 2403 C C . GLU A 1 308 ? 2.706 15.785 -13.763 1.00 90.88 308 GLU A C 1
ATOM 2405 O O . GLU A 1 308 ? 2.330 16.579 -12.907 1.00 90.88 308 GLU A O 1
ATOM 2410 N N . ALA A 1 309 ? 3.965 15.340 -13.831 1.00 90.06 309 ALA A N 1
ATOM 2411 C CA . ALA A 1 309 ? 5.009 15.717 -12.884 1.00 90.06 309 ALA A CA 1
ATOM 2412 C C . ALA A 1 309 ? 5.271 17.228 -12.878 1.00 90.06 309 ALA A C 1
ATOM 2414 O O . ALA A 1 309 ? 5.341 17.822 -11.804 1.00 90.06 309 ALA A O 1
ATOM 2415 N N . PHE A 1 310 ? 5.350 17.863 -14.054 1.00 88.81 310 PHE A N 1
ATOM 2416 C CA . PHE A 1 310 ? 5.502 19.319 -14.147 1.00 88.81 310 PHE A CA 1
ATOM 2417 C C . PHE A 1 310 ? 4.352 20.061 -13.462 1.00 88.81 310 PHE A C 1
ATOM 2419 O O . PHE A 1 310 ? 4.599 20.972 -12.680 1.00 88.81 310 PHE A O 1
ATOM 2426 N N . GLY A 1 311 ? 3.111 19.605 -13.651 1.00 86.94 311 GLY A N 1
ATOM 2427 C CA . GLY A 1 311 ? 1.942 20.201 -12.999 1.00 86.94 311 GLY A CA 1
ATOM 2428 C C . GLY A 1 311 ? 1.874 20.024 -11.474 1.00 86.94 311 GLY A C 1
ATOM 2429 O O . GLY A 1 311 ? 0.919 20.496 -10.865 1.00 86.94 311 GLY A O 1
ATOM 2430 N N . LYS A 1 312 ? 2.827 19.317 -10.845 1.00 83.62 312 LYS A N 1
ATOM 2431 C CA . LYS A 1 312 ? 2.939 19.193 -9.378 1.00 83.62 312 LYS A CA 1
ATOM 2432 C C . LYS A 1 312 ? 3.930 20.170 -8.747 1.00 83.62 312 LYS A C 1
ATOM 2434 O O . LYS A 1 312 ? 3.963 20.249 -7.521 1.00 83.62 312 LYS A O 1
ATOM 2439 N N . VAL A 1 313 ? 4.764 20.824 -9.555 1.00 73.38 313 VAL A N 1
ATOM 2440 C CA . VAL A 1 313 ? 5.839 21.720 -9.096 1.00 73.38 313 VAL A CA 1
ATOM 2441 C C . VAL A 1 313 ? 5.371 23.182 -9.023 1.00 73.38 313 VAL A C 1
ATOM 2443 O O . VAL A 1 313 ? 5.971 23.961 -8.283 1.00 73.38 313 VAL A O 1
ATOM 2446 N N . ASP A 1 314 ? 4.288 23.520 -9.729 1.00 52.66 314 ASP A N 1
ATOM 2447 C CA . ASP A 1 314 ? 3.608 24.826 -9.695 1.00 52.66 314 ASP A CA 1
ATOM 2448 C C . ASP A 1 314 ? 2.629 24.958 -8.510 1.00 52.66 314 ASP A C 1
ATOM 2450 O O . ASP A 1 314 ? 2.566 26.060 -7.912 1.00 52.66 314 ASP A O 1
#

Sequence (314 aa):
MVGGRRTPRRGQSSPRCLGVISGFLLKLIRESAGLTQARLAEHLDVDVATIQGWESSRRPLTSLQASELVRLRSQLLQCGAEPIALGGLDDAIHADLITWPFTGGIPAQLLPLHRPVTRRGPVPTQPSLDERERTRFFDHLLVTADANPRNEGALLRRQAIYLLGFDRRSSTADWMHAEQRRAFRNAGRADDVTSWVAVRSSAVALATCGDSDPLRTFVHQSLATDQQEQANLNYWAYWVGEIDTVQVDDGFMGRIDPRTWSGVRLLGHLLARLHPGSGHADLNVHTVWSLLLAHPSLLIDHPALRSEAFGKVD

Foldseek 3Di:
DDDDDDDDDDPPPQPQQDQQQLLQLLLVQCVVLVHDLVRLCVQLVHDSVVNVCPNLQVPDPLLDDPVSLVSSLVSSVVSPGDPVSSVCNVVSVVVSQVLCQLSVHDRNSCVVVDDPDPDPDDDDSHDHDDPVRLVVVLVVLVVQLVVADLPPCVVSNLVSLQSLLSDQDVVSLVVLVVQLVVLVVVCVVDVDLSSLSSNCSSCNSNLSSVDLVSVVCSCVPQVPDPQSLQLLLVVLCVVLCQPSHDDPDSNVSNVDQLLVTLCQSVLVVLLSQLDPSRSCNVVSVSNNVSNCVSPVCNCVVDVVSVVSVVVSVD

Radius of gyration: 20.67 Å; chains: 1; bounding box: 56×72×46 Å